Protein AF-A0A2M7W1K0-F1 (afdb_monomer)

Sequence (240 aa):
MYTLLAQVPTTPTSDIASYIQGLFQQIIGIDVMLAFRILGLWVFIIWIVFALWVAVDASARYKQWQLSVLWFLFVLPFNFLGFIGYLFMRPTVTLDEHQWTKLESKYLMHELSSVNDCPMCGTLIPVSQNFCAVCGTQMNVNCPKCESLQSIYNVHCSNCGEKLGDVDRQETKLKVTGMKVNLLQKIGEAVLSVKNAVATKVSAFRAKRVEKKVVKLSKRQAKKLAKEMAKRDSAKEAKK

pLDDT: mean 80.43, std 14.84, range [46.22, 97.38]

Nearest PDB structures (foldseek):
  7mnt-assembly1_B  TM=8.779E-01  e=1.171E+00  Homo sapiens
  7mnu-assembly1_B  TM=7.957E-01  e=1.096E+00  Homo sapiens
  7mns-assembly1_B  TM=6.965E-01  e=1.988E+00  Homo sapiens

Mean predicted aligned error: 17.76 Å

Radius of gyration: 45.67 Å; Cα contacts (8 Å, |Δi|>4): 142; chains: 1; bounding box: 120×77×100 Å

Foldseek 3Di:
DDDDDDDDDDDPPVVVVVVVVVVVVVVVPPPVVVVVVVVVVVVVVVLLVQLVVQLVLVVQADPDSVVSVVLSVQCNVVPVVSSVVSVVVRDPDGPVRVVVVVVVVVVVVVVVVQWDADLVPRDTHGPPDQADPPPGDGQWDADPPPRDIDGLPDQADPPPRHGDPNPPPPVSVVVVVVVVVVVVVVVVVVVVVVVVVVVVVVVVVVVVVVVVVVVVVVVVVVVVVVVVVVVVVVVVVVVD

InterPro domains:
  IPR025874 Double zinc ribbon [PF12773] (118-161)

Secondary structure (DSSP, 8-state):
------------HHHHHHHHHHHHHHHHTS-HHHHHHHHHHHHHHHHHHHHHHHHHHHHHH-S-HHHHHHHHHHHHHHHHHHHHHHHHH--SS-HHHHHHHHHHHHHHHHHHHTEE--TTT---EETT-SB-TTT--B-EEE-TTT--EEETT-SB-TTT-PBPP--S-HHHHHHHHHHHHHHHHHHHHHHHHHHHHHHHHHHHHHHHHHHHHHHHHHHHHHHHHHHHHHHHHHHHHTT-

Organism: NCBI:txid2014249

Solvent-accessible surface area (backbone atoms only — not comparable to full-atom values): 13884 Å² total; per-residue (Å²): 144,86,88,79,76,86,81,74,84,79,75,64,76,67,59,59,53,54,51,54,51,53,53,50,53,61,62,65,66,46,58,62,67,58,54,50,51,54,50,51,52,54,53,48,51,54,53,49,52,53,24,52,47,50,25,55,57,36,47,54,48,39,96,50,65,66,60,16,52,50,51,24,64,52,16,55,85,45,39,72,62,27,47,55,53,46,63,72,69,52,71,94,62,41,50,65,57,58,50,50,56,53,51,49,54,50,48,55,52,51,61,52,71,53,41,40,68,34,96,87,79,61,52,79,41,53,74,89,45,51,52,39,92,85,79,61,51,74,41,48,43,63,40,96,85,76,60,48,80,36,52,67,83,47,60,44,39,92,86,79,62,51,75,46,80,80,70,72,64,59,65,60,54,53,52,55,50,53,53,51,53,57,51,52,51,53,50,51,53,51,53,52,51,50,52,53,55,48,53,54,50,50,54,54,52,52,52,57,54,48,53,58,52,52,57,55,50,52,56,52,50,53,54,51,51,55,54,52,50,54,52,52,52,57,57,55,62,76,74,113

Structure (mmCIF, N/CA/C/O backbone):
data_AF-A0A2M7W1K0-F1
#
_entry.id   AF-A0A2M7W1K0-F1
#
loop_
_atom_site.group_PDB
_atom_site.id
_atom_site.type_symbol
_atom_site.label_atom_id
_atom_site.label_alt_id
_atom_site.label_comp_id
_atom_site.label_asym_id
_atom_site.label_entity_id
_atom_site.label_seq_id
_atom_site.pdbx_PDB_ins_code
_atom_site.Cartn_x
_atom_site.Cartn_y
_atom_site.Cartn_z
_atom_site.occupancy
_atom_site.B_iso_or_equiv
_atom_site.auth_seq_id
_atom_site.auth_comp_id
_atom_site.auth_asym_id
_atom_site.auth_atom_id
_atom_site.pdbx_PDB_model_num
ATOM 1 N N . MET A 1 1 ? 25.430 -61.793 -58.274 1.00 52.53 1 MET A N 1
ATOM 2 C CA . MET A 1 1 ? 26.058 -61.506 -56.969 1.00 52.53 1 MET A CA 1
ATOM 3 C C . MET A 1 1 ? 27.205 -60.540 -57.216 1.00 52.53 1 MET A C 1
ATOM 5 O O . MET A 1 1 ? 28.214 -61.005 -57.698 1.00 52.53 1 MET A O 1
ATOM 9 N N . TYR A 1 2 ? 26.999 -59.232 -57.017 1.00 49.38 2 TYR A N 1
ATOM 10 C CA . TYR A 1 2 ? 28.019 -58.213 -56.702 1.00 49.38 2 TYR A CA 1
ATOM 11 C C . TYR A 1 2 ? 27.276 -56.902 -56.393 1.00 49.38 2 TYR A C 1
ATOM 13 O O . TYR A 1 2 ? 26.861 -56.163 -57.277 1.00 49.38 2 TYR A O 1
ATOM 21 N N . THR A 1 3 ? 27.025 -56.677 -55.108 1.00 64.50 3 THR A N 1
ATOM 22 C CA . THR A 1 3 ? 26.655 -55.385 -54.518 1.00 64.50 3 THR A CA 1
ATOM 23 C C . THR A 1 3 ? 27.881 -54.486 -54.498 1.00 64.50 3 THR A C 1
ATOM 25 O O . THR A 1 3 ? 28.836 -54.885 -53.844 1.00 64.50 3 THR A O 1
ATOM 28 N N . LEU A 1 4 ? 27.865 -53.285 -55.086 1.00 53.81 4 LEU A N 1
ATOM 29 C CA . LEU A 1 4 ? 28.832 -52.243 -54.713 1.00 53.81 4 LEU A CA 1
ATOM 30 C C . LEU A 1 4 ? 28.258 -50.821 -54.881 1.00 53.81 4 LEU A C 1
ATOM 32 O O . LEU A 1 4 ? 28.222 -50.262 -55.969 1.00 53.81 4 LEU A O 1
ATOM 36 N N . LEU A 1 5 ? 27.831 -50.298 -53.727 1.00 53.59 5 LEU A N 1
ATOM 37 C CA . LEU A 1 5 ? 27.988 -48.932 -53.210 1.00 53.59 5 LEU A CA 1
ATOM 38 C C . LEU A 1 5 ? 27.481 -47.757 -54.063 1.00 53.59 5 LEU A C 1
ATOM 40 O O . LEU A 1 5 ? 28.151 -47.265 -54.967 1.00 53.59 5 LEU A O 1
ATOM 44 N N . ALA A 1 6 ? 26.338 -47.214 -53.633 1.00 53.97 6 ALA A N 1
ATOM 45 C CA . ALA A 1 6 ? 25.939 -45.844 -53.919 1.00 53.97 6 ALA A CA 1
ATOM 46 C C . ALA A 1 6 ? 27.059 -44.877 -53.496 1.00 53.97 6 ALA A C 1
ATOM 48 O O . ALA A 1 6 ? 27.441 -44.817 -52.326 1.00 53.97 6 ALA A O 1
ATOM 49 N N . GLN A 1 7 ? 27.594 -44.135 -54.461 1.00 62.50 7 GLN A N 1
ATOM 50 C CA . GLN A 1 7 ? 28.528 -43.045 -54.217 1.00 62.50 7 GLN A CA 1
ATOM 51 C C . GLN A 1 7 ? 27.760 -41.909 -53.532 1.00 62.50 7 GLN A C 1
ATOM 53 O O . GLN A 1 7 ? 26.920 -41.255 -54.147 1.00 62.50 7 GLN A O 1
ATOM 58 N N . VAL A 1 8 ? 28.020 -41.691 -52.243 1.00 65.62 8 VAL A N 1
ATOM 59 C CA . VAL A 1 8 ? 27.576 -40.478 -51.544 1.00 65.62 8 VAL A CA 1
ATOM 60 C C . VAL A 1 8 ? 28.388 -39.304 -52.106 1.00 65.62 8 VAL A C 1
ATOM 62 O O . VAL A 1 8 ? 29.618 -39.396 -52.119 1.00 65.62 8 VAL A O 1
ATOM 65 N N . PRO A 1 9 ? 27.758 -38.213 -52.582 1.00 58.47 9 PRO A N 1
ATOM 66 C CA . PRO A 1 9 ? 28.493 -37.058 -53.081 1.00 58.47 9 PRO A CA 1
ATOM 67 C C . PRO A 1 9 ? 29.284 -36.419 -51.935 1.00 58.47 9 PRO A C 1
ATOM 69 O O . PRO A 1 9 ? 28.716 -35.925 -50.963 1.00 58.47 9 PRO A O 1
ATOM 72 N N . THR A 1 10 ? 30.611 -36.433 -52.040 1.00 59.44 10 THR A N 1
ATOM 73 C CA . THR A 1 10 ? 31.495 -35.680 -51.149 1.00 59.44 10 THR A CA 1
ATOM 74 C C . THR A 1 10 ? 31.413 -34.206 -51.531 1.00 59.44 10 THR A C 1
ATOM 76 O O . THR A 1 10 ? 31.983 -33.794 -52.541 1.00 59.44 10 THR A O 1
ATOM 79 N N . THR A 1 11 ? 30.686 -33.407 -50.751 1.00 60.94 11 THR A N 1
ATOM 80 C CA . THR A 1 11 ? 30.696 -31.944 -50.888 1.00 60.94 11 THR A CA 1
ATOM 81 C C . THR A 1 11 ? 32.116 -31.415 -50.641 1.00 60.94 11 THR A C 1
ATOM 83 O O . THR A 1 11 ? 32.686 -31.740 -49.592 1.00 60.94 11 THR A O 1
ATOM 86 N N . PRO A 1 12 ? 32.705 -30.612 -51.546 1.00 58.75 12 PRO A N 1
ATOM 87 C CA . PRO A 1 12 ? 34.009 -30.001 -51.322 1.00 58.75 12 PRO A CA 1
ATOM 88 C C . PRO A 1 12 ? 33.920 -29.014 -50.153 1.00 58.75 12 PRO A C 1
ATOM 90 O O . PRO A 1 12 ? 33.056 -28.140 -50.112 1.00 58.75 12 PRO A O 1
ATOM 93 N N . THR A 1 13 ? 34.830 -29.120 -49.189 1.00 59.72 13 THR A N 1
ATOM 94 C CA . THR A 1 13 ? 34.878 -28.240 -48.008 1.00 59.72 13 THR A CA 1
ATOM 95 C C . THR A 1 13 ? 35.131 -26.760 -48.350 1.00 59.72 13 THR A C 1
ATOM 97 O O . THR A 1 13 ? 34.880 -25.893 -47.513 1.00 59.72 13 THR A O 1
ATOM 100 N N . SER A 1 14 ? 35.572 -26.445 -49.574 1.00 65.62 14 SER A N 1
ATOM 101 C CA . SER A 1 14 ? 35.809 -25.082 -50.075 1.00 65.62 14 SER A CA 1
ATOM 102 C C . SER A 1 14 ? 34.537 -24.289 -50.394 1.00 65.62 14 SER A C 1
ATOM 104 O O . SER A 1 14 ? 34.569 -23.060 -50.333 1.00 65.62 14 SER A O 1
ATOM 106 N N . ASP A 1 15 ? 33.419 -24.959 -50.690 1.00 70.31 15 ASP A N 1
ATOM 107 C CA . ASP A 1 15 ? 32.173 -24.293 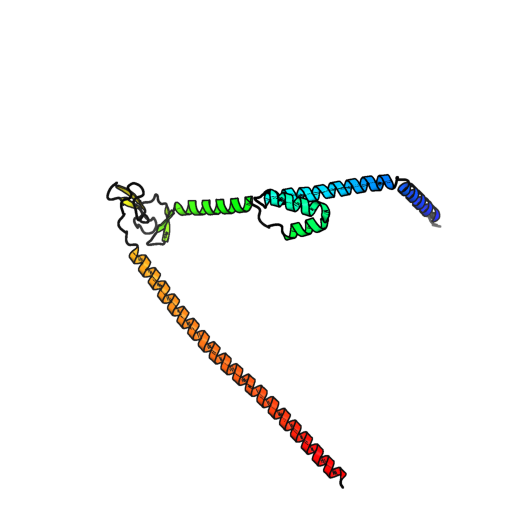-51.109 1.00 70.31 15 ASP A CA 1
ATOM 108 C C . ASP A 1 15 ? 31.402 -23.707 -49.921 1.00 70.31 15 ASP A C 1
ATOM 110 O O . ASP A 1 15 ? 30.739 -22.676 -50.020 1.00 70.31 15 ASP A O 1
ATOM 114 N N . ILE A 1 16 ? 31.543 -24.327 -48.748 1.00 73.56 16 ILE A N 1
ATOM 115 C CA . ILE A 1 16 ? 30.957 -23.815 -47.505 1.00 73.56 16 ILE A CA 1
ATOM 116 C C . ILE A 1 16 ? 31.677 -22.527 -47.085 1.00 73.56 16 ILE A C 1
ATOM 118 O O . ILE A 1 16 ? 31.037 -21.571 -46.652 1.00 73.56 16 ILE A O 1
ATOM 122 N N . ALA A 1 17 ? 33.002 -22.471 -47.240 1.00 79.06 17 ALA A N 1
ATOM 123 C CA . ALA A 1 17 ? 33.793 -21.302 -46.868 1.00 79.06 17 ALA A CA 1
ATOM 124 C C . ALA A 1 17 ? 33.456 -20.074 -47.731 1.00 79.06 17 ALA A C 1
ATOM 126 O O . ALA A 1 17 ? 33.294 -18.979 -47.193 1.00 79.06 17 ALA A O 1
ATOM 127 N N . SER A 1 18 ? 33.289 -20.253 -49.044 1.00 76.06 18 SER A N 1
ATOM 128 C CA . SER A 1 18 ? 32.910 -19.169 -49.959 1.00 76.06 18 SER A CA 1
ATOM 129 C C . SER A 1 18 ? 31.471 -18.694 -49.731 1.00 76.06 18 SER A C 1
ATOM 131 O O . SER A 1 18 ? 31.214 -17.490 -49.757 1.00 76.06 18 SER A O 1
ATOM 133 N N . TYR A 1 19 ? 30.547 -19.604 -49.406 1.00 80.94 19 TYR A N 1
ATOM 134 C CA . TYR A 1 19 ? 29.182 -19.248 -49.012 1.00 80.94 19 TYR A CA 1
ATOM 135 C C . TYR A 1 19 ? 29.147 -18.449 -47.698 1.00 80.94 19 TYR A C 1
ATOM 137 O O . TYR A 1 19 ? 28.494 -17.409 -47.621 1.00 80.94 19 TYR A O 1
ATOM 145 N N . ILE A 1 20 ? 29.907 -18.875 -46.680 1.00 80.88 20 ILE A N 1
ATOM 146 C CA . ILE A 1 20 ? 30.031 -18.147 -45.405 1.00 80.88 20 ILE A CA 1
ATOM 147 C C . ILE A 1 20 ? 30.635 -16.754 -45.628 1.00 80.88 20 ILE A C 1
ATOM 149 O O . ILE A 1 20 ? 30.147 -15.777 -45.061 1.00 80.88 20 ILE A O 1
ATOM 153 N N . GLN A 1 21 ? 31.660 -16.633 -46.474 1.00 77.69 21 GLN A N 1
ATOM 154 C CA . GLN A 1 21 ? 32.269 -15.343 -46.804 1.00 77.69 21 GLN A CA 1
ATOM 155 C C . GLN A 1 21 ? 31.311 -14.417 -47.570 1.00 77.69 21 GLN A C 1
ATOM 157 O O . GLN A 1 21 ? 31.262 -13.223 -47.271 1.00 77.69 21 GLN A O 1
ATOM 162 N N . GLY A 1 22 ? 30.517 -14.956 -48.501 1.00 77.25 22 GLY A N 1
ATOM 163 C CA . GLY A 1 22 ? 29.488 -14.207 -49.228 1.00 77.25 22 GLY A CA 1
ATOM 164 C C . GLY A 1 22 ? 28.393 -13.668 -48.305 1.00 77.25 22 GLY A C 1
ATOM 165 O O . GLY A 1 22 ? 28.061 -12.484 -48.368 1.00 77.25 22 GLY A O 1
ATOM 166 N N . LEU A 1 23 ? 27.911 -14.495 -47.370 1.00 78.31 23 LEU A N 1
ATOM 167 C CA . LEU A 1 23 ? 26.971 -14.058 -46.334 1.00 78.31 23 LEU A CA 1
ATOM 168 C C . LEU A 1 23 ? 27.566 -12.959 -45.443 1.00 78.31 23 LEU A C 1
ATOM 170 O O . LEU A 1 23 ? 26.883 -11.988 -45.125 1.00 78.31 23 LEU A O 1
ATOM 174 N N . PHE A 1 24 ? 28.841 -13.077 -45.064 1.00 73.81 24 PHE A N 1
ATOM 175 C CA . PHE A 1 24 ? 29.504 -12.098 -44.201 1.00 73.81 24 PHE A CA 1
ATOM 176 C C . PHE A 1 24 ? 29.618 -10.722 -44.874 1.00 73.81 24 PHE A C 1
ATOM 178 O O . PHE A 1 24 ? 29.300 -9.707 -44.259 1.00 73.81 24 PHE A O 1
ATOM 185 N N . GLN A 1 25 ? 29.982 -10.678 -46.159 1.00 73.44 25 GLN A N 1
ATOM 186 C CA . GLN A 1 25 ? 30.051 -9.428 -46.928 1.00 73.44 25 GLN A CA 1
ATOM 187 C C . GLN A 1 25 ? 28.678 -8.771 -47.117 1.00 73.44 25 GLN A C 1
ATOM 189 O O . GLN A 1 25 ? 28.560 -7.548 -47.073 1.00 73.44 25 GLN A O 1
ATOM 194 N N . GLN A 1 26 ? 27.620 -9.571 -47.252 1.00 71.50 26 GLN A N 1
ATOM 195 C CA . GLN A 1 26 ? 26.254 -9.071 -47.399 1.00 71.50 26 GLN A CA 1
ATOM 196 C C . GLN A 1 26 ? 25.685 -8.504 -46.084 1.00 71.50 26 GLN A C 1
ATOM 198 O O . GLN A 1 26 ? 24.907 -7.553 -46.112 1.00 71.50 26 GLN A O 1
ATOM 203 N N . ILE A 1 27 ? 26.122 -9.028 -44.932 1.00 69.56 27 ILE A N 1
ATOM 204 C CA . ILE A 1 27 ? 25.796 -8.491 -43.598 1.00 69.56 27 ILE A CA 1
ATOM 205 C C . ILE A 1 27 ? 26.562 -7.185 -43.322 1.00 69.56 27 ILE A C 1
ATOM 207 O O . ILE A 1 27 ? 25.992 -6.250 -42.762 1.00 69.56 27 ILE A O 1
ATOM 211 N N . ILE A 1 28 ? 27.831 -7.091 -43.737 1.00 65.75 28 ILE A N 1
ATOM 212 C CA . ILE A 1 28 ? 28.671 -5.889 -43.559 1.00 65.75 28 ILE A CA 1
ATOM 213 C C . ILE A 1 28 ? 28.280 -4.761 -44.532 1.00 65.75 28 ILE A C 1
ATOM 215 O O . ILE A 1 28 ? 28.532 -3.593 -44.250 1.00 65.75 28 ILE A O 1
ATOM 219 N N . GLY A 1 29 ? 27.628 -5.088 -45.653 1.00 66.12 29 GLY A N 1
ATOM 220 C CA . GLY A 1 29 ? 27.112 -4.118 -46.625 1.00 66.12 29 GLY A CA 1
ATOM 221 C C . GLY A 1 29 ? 25.915 -3.288 -46.140 1.00 66.12 29 GLY A C 1
ATOM 222 O O . GLY A 1 29 ? 25.517 -2.342 -46.820 1.00 66.12 29 GLY A O 1
ATOM 223 N N . ILE A 1 30 ? 25.340 -3.610 -44.975 1.00 73.31 30 ILE A N 1
ATOM 224 C CA . ILE A 1 30 ? 24.403 -2.723 -44.279 1.00 73.31 30 ILE A CA 1
ATOM 225 C C . ILE A 1 30 ? 25.203 -1.518 -43.795 1.00 73.31 30 ILE A C 1
ATOM 227 O O . ILE A 1 30 ? 26.193 -1.688 -43.088 1.00 73.31 30 ILE A O 1
ATOM 231 N N . ASP A 1 31 ? 24.764 -0.308 -44.151 1.00 82.94 31 ASP A N 1
ATOM 232 C CA . ASP A 1 31 ? 25.386 0.926 -43.676 1.00 82.94 31 ASP A CA 1
ATOM 233 C C . ASP A 1 31 ? 25.435 0.897 -42.143 1.00 82.94 31 ASP A C 1
ATOM 235 O O . ASP A 1 31 ? 24.422 1.036 -41.449 1.00 82.94 31 ASP A O 1
ATOM 239 N N . VAL A 1 32 ? 26.631 0.638 -41.616 1.00 84.19 32 V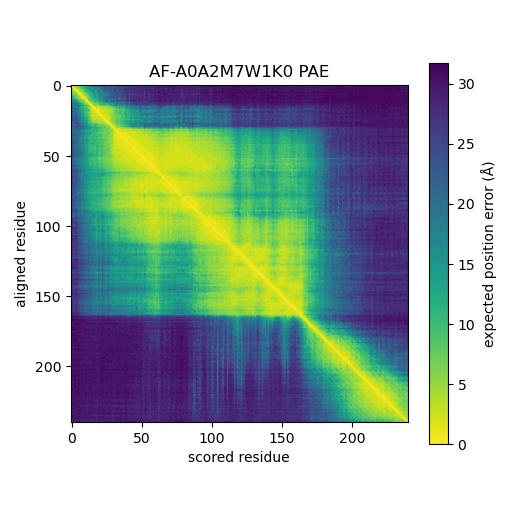AL A N 1
ATOM 240 C CA . VAL A 1 32 ? 26.878 0.426 -40.191 1.00 84.19 32 VAL A CA 1
ATOM 241 C C . VAL A 1 32 ? 26.371 1.632 -39.394 1.00 84.19 32 VAL A C 1
ATOM 243 O O . VAL A 1 32 ? 25.825 1.477 -38.301 1.00 84.19 32 VAL A O 1
ATOM 246 N N . MET A 1 33 ? 26.435 2.832 -39.977 1.00 85.62 33 MET A N 1
ATOM 247 C CA . MET A 1 33 ? 25.928 4.057 -39.364 1.00 85.62 33 MET A CA 1
ATOM 248 C C . MET A 1 33 ? 24.399 4.081 -39.313 1.00 85.62 33 MET A C 1
ATOM 250 O O . MET A 1 33 ? 23.836 4.551 -38.322 1.00 85.62 33 MET A O 1
ATOM 254 N N . LEU A 1 34 ? 23.706 3.556 -40.328 1.00 88.88 34 LEU A N 1
ATOM 255 C CA . LEU A 1 34 ? 22.249 3.403 -40.303 1.00 88.88 34 LEU A CA 1
ATOM 256 C C . LEU A 1 34 ? 21.821 2.385 -39.240 1.00 88.88 34 LEU A C 1
ATOM 258 O O . LEU A 1 34 ? 20.904 2.661 -38.465 1.00 88.88 34 LEU A O 1
ATOM 262 N N . ALA A 1 35 ? 22.512 1.246 -39.160 1.00 89.50 35 ALA A N 1
ATOM 263 C CA . ALA A 1 35 ? 22.237 0.223 -38.157 1.00 89.50 35 ALA A CA 1
ATOM 264 C C . ALA A 1 35 ? 22.386 0.778 -36.729 1.00 89.50 35 ALA A C 1
ATOM 266 O O . ALA A 1 35 ? 21.479 0.621 -35.909 1.00 89.50 35 ALA A O 1
ATOM 267 N N . PHE A 1 36 ? 23.470 1.512 -36.443 1.00 92.44 36 PHE A N 1
ATOM 268 C CA . PHE A 1 36 ? 23.661 2.165 -35.144 1.00 92.44 36 PHE A CA 1
ATOM 269 C C . PHE A 1 36 ? 22.614 3.246 -34.848 1.00 92.44 36 PHE A C 1
ATOM 271 O O . PHE A 1 36 ? 22.196 3.374 -33.699 1.00 92.44 36 PHE A O 1
ATOM 278 N N . ARG A 1 37 ? 22.143 4.000 -35.853 1.00 92.75 37 ARG A N 1
ATOM 279 C CA . ARG A 1 37 ? 21.055 4.981 -35.673 1.00 92.75 37 ARG A CA 1
ATOM 280 C C . ARG A 1 37 ? 19.744 4.310 -35.275 1.00 92.75 37 ARG A C 1
ATOM 282 O O . ARG A 1 37 ? 19.097 4.763 -34.335 1.00 92.75 37 ARG A O 1
ATOM 289 N N . ILE A 1 38 ? 19.370 3.230 -35.961 1.00 94.69 38 ILE A N 1
ATOM 290 C CA . ILE A 1 38 ? 18.149 2.471 -35.659 1.00 94.69 38 ILE A CA 1
ATOM 291 C C . ILE A 1 38 ? 18.248 1.847 -34.265 1.00 94.69 38 ILE A C 1
ATOM 293 O O . ILE A 1 38 ? 17.322 1.975 -33.467 1.00 94.69 38 ILE A O 1
ATOM 297 N N . LEU A 1 39 ? 19.388 1.228 -33.946 1.00 95.50 39 LEU A N 1
ATOM 298 C CA . LEU A 1 39 ? 19.627 0.631 -32.635 1.00 95.50 39 LEU A CA 1
ATOM 299 C C . LEU A 1 39 ? 19.599 1.683 -31.521 1.00 95.50 39 LEU A C 1
ATOM 301 O O . LEU A 1 39 ? 18.954 1.471 -30.498 1.00 95.50 39 LEU A O 1
ATOM 305 N N . GLY A 1 40 ? 20.233 2.838 -31.730 1.00 96.12 40 GLY A N 1
ATOM 306 C CA . GLY A 1 40 ? 20.211 3.950 -30.781 1.00 96.12 40 GLY A CA 1
ATOM 307 C C . GLY A 1 40 ? 18.797 4.475 -30.531 1.00 96.12 40 GLY A C 1
ATOM 308 O O . GLY A 1 40 ? 18.416 4.673 -29.381 1.00 96.12 40 GLY A O 1
ATOM 309 N N . LEU A 1 41 ? 17.992 4.632 -31.586 1.00 96.56 41 LEU A N 1
ATOM 310 C CA . LEU A 1 41 ? 16.593 5.050 -31.474 1.00 96.56 41 LEU A CA 1
ATOM 311 C C . LEU A 1 41 ? 15.761 4.004 -30.720 1.00 96.56 41 LEU A C 1
ATOM 313 O O . LEU A 1 41 ? 15.004 4.354 -29.817 1.00 96.56 41 LEU A O 1
ATOM 317 N N . TRP A 1 42 ? 15.936 2.720 -31.030 1.00 97.38 42 TRP A N 1
ATOM 318 C CA . TRP A 1 42 ? 15.248 1.627 -30.344 1.00 97.38 42 TRP A CA 1
ATOM 319 C C . TRP A 1 42 ? 15.582 1.576 -28.845 1.00 97.38 42 TRP A C 1
ATOM 321 O O . TRP A 1 42 ? 14.675 1.534 -28.010 1.00 97.38 42 TRP A O 1
ATOM 331 N N . VAL A 1 43 ? 16.870 1.673 -28.493 1.00 96.62 43 VAL A N 1
ATOM 332 C CA . VAL A 1 43 ? 17.318 1.773 -27.096 1.00 96.62 43 VAL A CA 1
ATOM 333 C C . VAL A 1 43 ? 16.735 3.021 -26.433 1.00 96.62 43 VAL A C 1
ATOM 335 O O . VAL A 1 43 ? 16.275 2.938 -25.299 1.00 96.62 43 VAL A O 1
ATOM 338 N N . PHE A 1 44 ? 16.695 4.157 -27.130 1.00 96.38 44 PHE A N 1
ATOM 339 C CA . PHE A 1 44 ? 16.137 5.403 -26.605 1.00 96.38 44 PHE A CA 1
ATOM 340 C C . PHE A 1 44 ? 14.626 5.318 -26.336 1.00 96.38 44 PHE A C 1
ATOM 342 O O . PHE A 1 44 ? 14.160 5.805 -25.308 1.00 96.38 44 PHE A O 1
ATOM 349 N N . ILE A 1 45 ? 13.850 4.650 -27.195 1.00 97.25 45 ILE A N 1
ATOM 350 C CA . ILE A 1 45 ? 12.420 4.409 -26.941 1.00 97.25 45 ILE A CA 1
ATOM 351 C C . ILE A 1 45 ? 12.246 3.582 -25.668 1.00 97.25 45 ILE A C 1
ATOM 353 O O . ILE A 1 45 ? 11.492 3.977 -24.780 1.00 97.25 45 ILE A O 1
ATOM 357 N N . ILE A 1 46 ? 12.967 2.463 -25.549 1.00 95.69 46 ILE A N 1
ATOM 358 C CA . ILE A 1 46 ? 12.929 1.621 -24.345 1.00 95.69 46 ILE A CA 1
ATOM 359 C C . ILE A 1 46 ? 13.343 2.435 -23.116 1.00 95.69 46 ILE A C 1
ATOM 361 O O . ILE A 1 46 ? 12.719 2.330 -22.058 1.00 95.69 46 ILE A O 1
ATOM 365 N N . TRP A 1 47 ? 14.350 3.295 -23.271 1.00 96.00 47 TRP A N 1
ATOM 366 C CA . TRP A 1 47 ? 14.856 4.156 -22.214 1.00 96.00 47 TRP A CA 1
ATOM 367 C C . TRP A 1 47 ? 13.763 5.082 -21.660 1.00 96.00 47 TRP A C 1
ATOM 369 O O . TRP A 1 47 ? 13.568 5.146 -20.445 1.00 96.00 47 TRP A O 1
ATOM 379 N N . ILE A 1 48 ? 12.984 5.716 -22.543 1.00 96.44 48 ILE A N 1
ATOM 380 C CA . ILE A 1 48 ? 11.846 6.568 -22.169 1.00 96.44 48 ILE A CA 1
ATOM 381 C C . ILE A 1 48 ? 10.679 5.755 -21.597 1.00 96.44 48 ILE A C 1
ATOM 383 O O . ILE A 1 48 ? 10.091 6.171 -20.599 1.00 96.44 48 ILE A O 1
ATOM 387 N N . VAL A 1 49 ? 10.347 4.596 -22.176 1.00 96.62 49 VAL A N 1
ATOM 388 C CA . VAL A 1 49 ? 9.251 3.738 -21.689 1.00 96.62 49 VAL A CA 1
ATOM 389 C C . VAL A 1 49 ? 9.481 3.326 -20.234 1.00 96.62 49 VAL A C 1
ATOM 391 O O . VAL A 1 49 ? 8.559 3.432 -19.429 1.00 96.62 49 VAL A O 1
ATOM 394 N N . PHE A 1 50 ? 10.704 2.933 -19.865 1.00 95.75 50 PHE A N 1
ATOM 395 C CA . PHE A 1 50 ? 11.036 2.614 -18.473 1.00 95.75 50 PHE A CA 1
ATOM 396 C C . PHE A 1 50 ? 10.891 3.821 -17.543 1.00 95.75 50 PHE A C 1
ATOM 398 O O . PHE A 1 50 ? 10.301 3.695 -16.470 1.00 95.75 50 PHE A O 1
ATOM 405 N N . ALA A 1 51 ? 11.386 4.993 -17.951 1.00 95.81 51 ALA A N 1
ATOM 406 C CA . ALA A 1 51 ? 11.262 6.206 -17.146 1.00 95.81 51 ALA A CA 1
ATOM 407 C C . ALA A 1 51 ? 9.784 6.581 -16.924 1.00 95.81 51 ALA A C 1
ATOM 409 O O . ALA A 1 51 ? 9.367 6.822 -15.790 1.00 95.81 51 ALA A O 1
ATOM 410 N N . LEU A 1 52 ? 8.967 6.562 -17.982 1.00 96.06 52 LEU A N 1
ATOM 411 C CA . LEU A 1 52 ? 7.528 6.829 -17.898 1.00 96.06 52 LEU A CA 1
ATOM 412 C C . LEU A 1 52 ? 6.795 5.788 -17.051 1.00 96.06 52 LEU A C 1
ATOM 414 O O . LEU A 1 52 ? 5.933 6.152 -16.253 1.00 96.06 52 LEU A O 1
ATOM 418 N N . TRP A 1 53 ? 7.152 4.510 -17.179 1.00 96.81 53 TRP A N 1
ATOM 419 C CA . TRP A 1 53 ? 6.571 3.447 -16.365 1.00 96.81 53 TRP A CA 1
ATOM 420 C C . TRP A 1 53 ? 6.813 3.687 -14.872 1.00 96.81 53 TRP A C 1
ATOM 422 O O . TRP A 1 53 ? 5.883 3.575 -14.077 1.00 96.81 53 TRP A O 1
ATOM 432 N N . VAL A 1 54 ? 8.029 4.099 -14.494 1.00 96.56 54 VAL A N 1
ATOM 433 C CA . VAL A 1 54 ? 8.349 4.465 -13.105 1.00 96.56 54 VAL A CA 1
ATOM 434 C C . VAL A 1 54 ? 7.504 5.644 -12.631 1.00 96.56 54 VAL A C 1
ATOM 436 O O . VAL A 1 54 ? 7.026 5.624 -11.501 1.00 96.56 54 VAL A O 1
ATOM 439 N N . ALA A 1 55 ? 7.280 6.652 -13.477 1.00 95.44 55 ALA A N 1
ATOM 440 C CA . ALA A 1 55 ? 6.409 7.771 -13.128 1.00 95.44 55 ALA A CA 1
ATOM 441 C C . ALA A 1 55 ? 4.968 7.297 -12.873 1.00 95.44 55 ALA A C 1
ATOM 443 O O . ALA A 1 55 ? 4.372 7.642 -11.858 1.00 95.44 55 ALA A O 1
ATOM 444 N N . VAL A 1 56 ? 4.412 6.459 -13.748 1.00 95.25 56 VAL A N 1
ATOM 445 C CA . VAL A 1 56 ? 3.050 5.935 -13.568 1.00 95.25 56 VAL A CA 1
ATOM 446 C C . VAL A 1 56 ? 2.953 5.070 -12.305 1.00 95.25 56 VAL A C 1
ATOM 448 O O . VAL A 1 56 ? 2.064 5.302 -11.484 1.00 95.25 56 VAL A O 1
ATOM 451 N N . ASP A 1 57 ? 3.888 4.141 -12.078 1.00 95.56 57 ASP A N 1
ATOM 452 C CA . ASP A 1 57 ? 3.887 3.288 -10.877 1.00 95.56 57 ASP A CA 1
ATOM 453 C C . ASP A 1 57 ? 4.088 4.115 -9.593 1.00 95.56 57 ASP A C 1
ATOM 455 O O . ASP A 1 57 ? 3.422 3.868 -8.588 1.00 95.56 57 ASP A O 1
ATOM 459 N N . ALA A 1 58 ? 4.933 5.153 -9.617 1.00 95.56 58 ALA A N 1
ATOM 460 C CA . ALA A 1 58 ? 5.114 6.062 -8.486 1.00 95.56 58 ALA A CA 1
ATOM 461 C C . ALA A 1 58 ? 3.848 6.884 -8.198 1.00 95.56 58 ALA A C 1
ATOM 463 O O . ALA A 1 58 ? 3.485 7.047 -7.031 1.00 95.56 58 ALA A O 1
ATOM 464 N N . SER A 1 59 ? 3.144 7.353 -9.231 1.00 94.50 59 SER A N 1
ATOM 465 C CA . SER A 1 59 ? 1.901 8.119 -9.070 1.00 94.50 59 SER A CA 1
ATOM 466 C C . SER A 1 59 ? 0.780 7.315 -8.396 1.00 94.50 59 SER A C 1
ATOM 468 O O . SER A 1 59 ? 0.018 7.870 -7.610 1.00 94.50 59 SER A O 1
ATOM 470 N N . ALA A 1 60 ? 0.735 5.994 -8.609 1.00 93.19 60 ALA A N 1
ATOM 471 C CA . ALA A 1 60 ? -0.226 5.099 -7.957 1.00 93.19 60 ALA A CA 1
ATOM 472 C C . ALA A 1 60 ? 0.105 4.813 -6.473 1.00 93.19 60 ALA A C 1
ATOM 474 O O . ALA A 1 60 ? -0.738 4.334 -5.707 1.00 93.19 60 ALA A O 1
ATOM 475 N N . ARG A 1 61 ? 1.346 5.086 -6.045 1.00 94.06 61 ARG A N 1
ATOM 476 C CA . ARG A 1 61 ? 1.843 4.802 -4.685 1.00 94.06 61 ARG A CA 1
ATOM 477 C C . ARG A 1 61 ? 1.959 6.046 -3.809 1.00 94.06 61 ARG A C 1
ATOM 479 O O . ARG A 1 61 ? 1.800 5.946 -2.594 1.00 94.06 61 ARG A O 1
ATOM 486 N N . TYR A 1 62 ? 2.230 7.214 -4.390 1.00 93.38 62 TYR A N 1
ATOM 487 C CA . TYR A 1 62 ? 2.442 8.458 -3.649 1.00 93.38 62 TYR A CA 1
ATOM 488 C C . TYR A 1 62 ? 1.319 9.464 -3.885 1.00 93.38 62 TYR A C 1
ATOM 490 O O . TYR A 1 62 ? 0.980 9.789 -5.014 1.00 93.38 62 TYR A O 1
ATOM 498 N N . LYS A 1 63 ? 0.779 10.033 -2.798 1.00 92.06 63 LYS A N 1
ATOM 499 C CA . LYS A 1 63 ? -0.316 11.020 -2.876 1.00 92.06 63 LYS A CA 1
ATOM 500 C C . LYS A 1 63 ? 0.131 12.336 -3.527 1.00 92.06 63 LYS A C 1
ATOM 502 O O . LYS A 1 63 ? -0.685 13.088 -4.047 1.00 92.06 63 LYS A O 1
ATOM 507 N N . GLN A 1 64 ? 1.422 12.645 -3.430 1.00 94.81 64 GLN A N 1
ATOM 508 C CA . GLN A 1 64 ? 2.016 13.881 -3.924 1.00 94.81 64 GLN A CA 1
ATOM 509 C C . GLN A 1 64 ? 2.606 13.652 -5.316 1.00 94.81 64 GLN A C 1
ATOM 511 O O . GLN A 1 64 ? 3.537 12.860 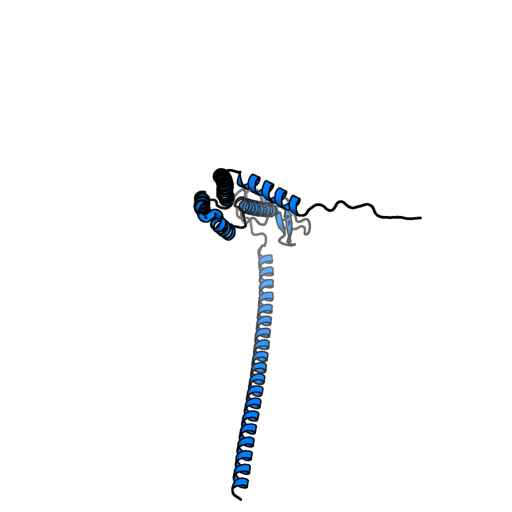-5.471 1.00 94.81 64 GLN A O 1
ATOM 516 N N . TRP A 1 65 ? 2.109 14.384 -6.313 1.00 92.06 65 TRP A N 1
ATOM 517 C CA . TRP A 1 65 ? 2.581 14.286 -7.699 1.00 92.06 65 TRP A CA 1
ATOM 518 C C . TRP A 1 65 ? 4.072 14.638 -7.844 1.00 92.06 65 TRP A C 1
ATOM 520 O O . TRP A 1 65 ? 4.763 14.084 -8.697 1.00 92.06 65 TRP A O 1
ATOM 530 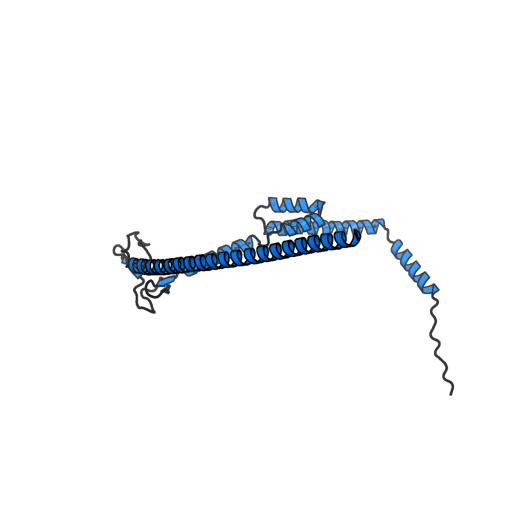N N . GLN A 1 66 ? 4.598 15.500 -6.966 1.00 95.88 66 GLN A N 1
ATOM 531 C CA . GLN A 1 66 ? 5.998 15.932 -6.979 1.00 95.88 66 GLN A CA 1
ATOM 532 C C . GLN A 1 66 ? 6.975 14.765 -6.790 1.00 95.88 66 GLN A C 1
ATOM 534 O O . GLN A 1 66 ? 8.022 14.732 -7.431 1.00 95.88 66 GLN A O 1
ATOM 539 N N . LEU A 1 67 ? 6.628 13.783 -5.950 1.00 93.00 67 LEU A N 1
ATOM 540 C CA . LEU A 1 67 ? 7.469 12.603 -5.719 1.00 93.00 67 LEU A CA 1
ATOM 541 C C . LEU A 1 67 ? 7.551 11.724 -6.968 1.00 93.00 67 LEU A C 1
ATOM 543 O O . LEU A 1 67 ? 8.606 11.180 -7.277 1.00 93.00 67 LEU A O 1
ATOM 547 N N . SER A 1 68 ? 6.452 11.629 -7.714 1.00 93.81 68 SER A N 1
ATOM 548 C CA . SER A 1 68 ? 6.404 10.902 -8.980 1.00 93.81 68 SER A CA 1
ATOM 549 C C . SER A 1 68 ? 7.334 11.520 -10.027 1.00 93.81 68 SER A C 1
ATOM 551 O O . SER A 1 68 ? 8.087 10.811 -10.693 1.00 93.81 68 SER A O 1
ATOM 553 N N . VAL A 1 69 ? 7.320 12.851 -10.143 1.00 94.88 69 VAL A N 1
ATOM 554 C CA . VAL A 1 69 ? 8.201 13.592 -11.060 1.00 94.88 69 VAL A CA 1
ATOM 555 C C . VAL A 1 69 ? 9.661 13.509 -10.616 1.00 94.88 69 VAL A C 1
ATOM 557 O O . VAL A 1 69 ? 10.547 13.363 -11.454 1.00 94.88 69 VAL A O 1
ATOM 560 N N . LEU A 1 70 ? 9.923 13.544 -9.307 1.00 94.88 70 LEU A N 1
ATOM 561 C CA . LEU A 1 70 ? 11.268 13.387 -8.758 1.00 94.88 70 LEU A CA 1
ATOM 562 C C . LEU A 1 70 ? 11.881 12.032 -9.142 1.00 94.88 70 LEU A C 1
ATOM 564 O O . LEU A 1 70 ? 13.025 11.985 -9.590 1.00 94.88 70 LEU A O 1
ATOM 568 N N . TRP A 1 71 ? 11.117 10.941 -9.022 1.00 94.50 71 TRP A N 1
ATOM 569 C CA . TRP A 1 71 ? 11.570 9.614 -9.447 1.00 94.50 71 TRP A CA 1
ATOM 570 C C . TRP A 1 71 ? 11.772 9.518 -10.955 1.00 94.50 71 TRP A C 1
ATOM 572 O O . TRP A 1 71 ? 12.774 8.957 -11.388 1.00 94.50 71 TRP A O 1
ATOM 582 N N . PHE A 1 72 ? 10.883 10.109 -11.757 1.00 95.81 72 PHE A N 1
ATOM 583 C CA . PHE A 1 72 ? 11.081 10.202 -13.205 1.00 95.81 72 PHE A CA 1
ATOM 584 C C . PHE A 1 72 ? 12.400 10.907 -13.548 1.00 95.81 72 PHE A C 1
ATOM 586 O O . PHE A 1 72 ? 13.204 10.372 -14.307 1.00 95.81 72 PHE A O 1
ATOM 593 N N . LEU A 1 73 ? 12.657 12.071 -12.943 1.00 95.75 73 LEU A N 1
ATOM 594 C CA . LEU A 1 73 ? 13.869 12.857 -13.178 1.00 95.75 73 LEU A CA 1
ATOM 595 C C . LEU A 1 73 ? 15.136 12.137 -12.697 1.00 95.75 73 LEU A C 1
ATOM 597 O O . LEU A 1 73 ? 16.197 12.315 -13.286 1.00 95.75 73 LEU A O 1
ATOM 601 N N . PHE A 1 74 ? 15.029 11.313 -11.654 1.00 94.25 74 PHE A N 1
ATOM 602 C CA . PHE A 1 74 ? 16.124 10.479 -11.167 1.00 94.25 74 PHE A CA 1
ATOM 603 C C . PHE A 1 74 ? 16.407 9.286 -12.093 1.00 94.25 74 PHE A C 1
ATOM 605 O O . PHE A 1 74 ? 17.561 9.003 -12.408 1.00 94.25 74 PHE A O 1
ATOM 612 N N . VAL A 1 75 ? 15.368 8.590 -12.563 1.00 95.62 75 VAL A N 1
ATOM 613 C CA . VAL A 1 75 ? 15.523 7.420 -13.439 1.00 95.62 75 VAL A CA 1
ATOM 614 C C . VAL A 1 75 ? 15.895 7.819 -14.860 1.00 95.62 75 VAL A C 1
ATOM 616 O O . VAL A 1 75 ? 16.607 7.064 -15.505 1.00 95.62 75 VAL A O 1
ATOM 619 N N . LEU A 1 76 ? 15.498 8.998 -15.342 1.00 95.12 76 LEU A N 1
ATOM 620 C CA . LEU A 1 76 ? 15.793 9.431 -16.706 1.00 95.12 76 LEU A CA 1
ATOM 621 C C . LEU A 1 76 ? 17.304 9.344 -17.02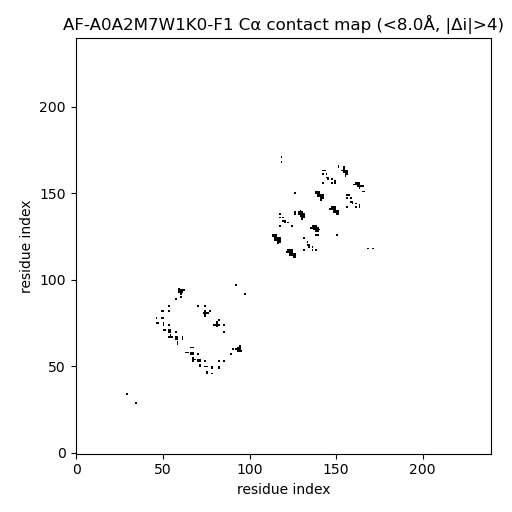8 1.00 95.12 76 LEU A C 1
ATOM 623 O O . LEU A 1 76 ? 17.653 8.524 -17.866 1.00 95.12 76 LEU A O 1
ATOM 627 N N . PRO A 1 77 ? 18.237 10.039 -16.345 1.00 94.81 77 PRO A N 1
ATOM 628 C CA . PRO A 1 77 ? 19.664 9.960 -16.671 1.00 94.81 77 PRO A CA 1
ATOM 629 C C . PRO A 1 77 ? 20.337 8.631 -16.278 1.00 94.81 77 PRO A C 1
ATOM 631 O O . PRO A 1 77 ? 21.280 8.214 -16.946 1.00 94.81 77 PRO A O 1
ATOM 634 N N . PHE A 1 78 ? 19.880 7.956 -15.215 1.00 93.88 78 PHE A N 1
ATOM 635 C CA . PHE A 1 78 ? 20.541 6.753 -14.673 1.00 93.88 78 PHE A CA 1
ATOM 636 C C . PHE A 1 78 ? 19.945 5.421 -15.162 1.00 93.88 78 PHE A C 1
ATOM 638 O O . PHE A 1 78 ? 20.525 4.366 -14.904 1.00 93.88 78 PHE A O 1
ATOM 645 N N . ASN A 1 79 ? 18.787 5.467 -15.826 1.00 92.06 79 ASN A N 1
ATOM 646 C CA . ASN A 1 79 ? 17.922 4.372 -16.271 1.00 92.06 79 ASN A CA 1
ATOM 647 C C . ASN A 1 79 ? 18.060 3.075 -15.482 1.00 92.06 79 ASN A C 1
ATOM 649 O O . ASN A 1 79 ? 17.411 2.950 -14.455 1.00 92.06 79 ASN A O 1
ATOM 653 N N . PHE A 1 80 ? 18.916 2.141 -15.900 1.00 94.00 80 PHE A N 1
ATOM 654 C CA . PHE A 1 80 ? 19.032 0.831 -15.260 1.00 94.00 80 PHE A CA 1
ATOM 655 C C . PHE A 1 80 ? 19.377 0.922 -13.765 1.00 94.00 80 PHE A C 1
ATOM 657 O O . PHE A 1 80 ? 18.732 0.284 -12.934 1.00 94.00 80 PHE A O 1
ATOM 664 N N . LEU A 1 81 ? 20.345 1.769 -13.401 1.00 95.31 81 LEU A N 1
ATOM 665 C CA . LEU A 1 81 ? 20.710 1.993 -11.998 1.00 95.31 81 LEU A CA 1
ATOM 666 C C . LEU A 1 81 ? 19.595 2.722 -11.241 1.00 95.31 81 LEU A C 1
ATOM 668 O O . LEU A 1 81 ? 19.284 2.370 -10.103 1.00 95.31 81 LEU A O 1
ATOM 672 N N . GLY A 1 82 ? 18.961 3.703 -11.887 1.00 94.38 82 GLY A N 1
ATOM 673 C CA . GLY A 1 82 ? 17.836 4.437 -11.310 1.00 94.38 82 GLY A CA 1
ATOM 674 C C . GLY A 1 82 ? 16.622 3.541 -11.061 1.00 94.38 82 GLY A C 1
ATOM 675 O O . GLY A 1 82 ? 15.993 3.631 -10.013 1.00 94.38 82 GLY A O 1
ATOM 676 N N . PHE A 1 83 ? 16.324 2.641 -11.996 1.00 94.88 83 PHE A N 1
ATOM 677 C CA . PHE A 1 83 ? 15.223 1.689 -11.948 1.00 94.88 83 PHE A CA 1
ATOM 678 C C . PHE A 1 83 ? 15.420 0.672 -10.825 1.00 94.88 83 PHE A C 1
ATOM 680 O O . PHE A 1 83 ? 14.501 0.436 -10.046 1.00 94.88 83 PHE A O 1
ATOM 687 N N . ILE A 1 84 ? 16.631 0.128 -10.671 1.00 96.31 84 ILE A N 1
ATOM 688 C CA . ILE A 1 84 ? 16.964 -0.743 -9.533 1.00 96.31 84 ILE A CA 1
ATOM 689 C C . ILE A 1 84 ? 16.816 0.017 -8.209 1.00 96.31 84 ILE A C 1
ATOM 691 O O . ILE A 1 84 ? 16.213 -0.499 -7.268 1.00 96.31 84 ILE A O 1
ATOM 695 N N . GLY A 1 85 ? 17.314 1.256 -8.142 1.00 94.62 85 GLY A N 1
ATOM 696 C CA . GLY A 1 85 ? 17.145 2.114 -6.967 1.00 94.62 85 GLY A CA 1
ATOM 697 C C . GLY A 1 85 ? 15.672 2.378 -6.638 1.00 94.62 85 GLY A C 1
ATOM 698 O O . GLY A 1 85 ? 15.271 2.300 -5.477 1.00 94.62 85 GLY A O 1
ATOM 699 N N . TYR A 1 86 ? 14.848 2.612 -7.661 1.00 94.31 86 TYR A N 1
ATOM 700 C CA . TYR A 1 86 ? 13.405 2.761 -7.515 1.00 94.31 86 TYR A CA 1
ATOM 701 C C . TYR A 1 86 ? 12.758 1.490 -6.967 1.00 94.31 86 TYR A C 1
ATOM 703 O O . TYR A 1 86 ? 12.008 1.568 -6.000 1.00 94.31 86 TYR A O 1
ATOM 711 N N . LEU A 1 87 ? 13.078 0.317 -7.525 1.00 94.19 87 LEU A N 1
ATOM 712 C CA . LEU A 1 87 ? 12.527 -0.959 -7.064 1.00 94.19 87 LEU A CA 1
ATOM 713 C C . LEU A 1 87 ? 12.845 -1.244 -5.592 1.00 94.19 87 LEU A C 1
ATOM 715 O O . LEU A 1 87 ? 12.023 -1.853 -4.913 1.00 94.19 87 LEU A O 1
ATOM 719 N N . PHE A 1 88 ? 13.992 -0.785 -5.088 1.00 95.62 88 PHE A N 1
ATOM 720 C CA . PHE A 1 88 ? 14.335 -0.914 -3.673 1.00 95.62 88 PHE A CA 1
ATOM 721 C C . PHE A 1 88 ? 13.485 -0.006 -2.774 1.00 95.62 88 PHE A C 1
ATOM 723 O O . PHE A 1 88 ? 13.075 -0.414 -1.691 1.00 95.62 88 PHE A O 1
ATOM 730 N N . MET A 1 89 ? 13.202 1.220 -3.221 1.00 93.50 89 MET A N 1
ATOM 731 C CA . MET A 1 89 ? 12.386 2.173 -2.462 1.00 93.50 89 MET A CA 1
ATOM 732 C C . MET A 1 89 ? 10.874 1.989 -2.679 1.00 93.50 89 MET A C 1
ATOM 734 O O . MET A 1 89 ? 10.073 2.546 -1.927 1.00 93.50 89 MET A O 1
ATOM 738 N N . ARG A 1 90 ? 10.474 1.222 -3.703 1.00 94.12 90 ARG A N 1
ATOM 739 C CA . ARG A 1 90 ? 9.086 0.995 -4.122 1.00 94.12 90 ARG A CA 1
ATOM 740 C C . ARG A 1 90 ? 8.246 0.463 -2.952 1.00 94.12 90 ARG A C 1
ATOM 742 O O . ARG A 1 90 ? 8.445 -0.677 -2.528 1.00 94.12 90 ARG A O 1
ATOM 749 N N . PRO A 1 91 ? 7.261 1.235 -2.455 1.00 91.06 91 PRO A N 1
ATOM 750 C CA . PRO A 1 91 ? 6.348 0.765 -1.418 1.00 91.06 91 PRO A CA 1
ATOM 751 C C . PRO A 1 91 ? 5.575 -0.464 -1.898 1.00 91.06 91 PRO A C 1
ATOM 753 O O . PRO A 1 91 ? 5.138 -0.498 -3.047 1.00 91.06 91 PRO A O 1
ATOM 756 N N . THR A 1 92 ? 5.371 -1.464 -1.040 1.00 92.00 92 THR A N 1
ATOM 757 C CA . THR A 1 92 ? 4.673 -2.707 -1.416 1.00 92.00 92 THR A CA 1
ATOM 758 C C . THR A 1 92 ? 3.167 -2.520 -1.607 1.00 92.00 92 THR A C 1
ATOM 760 O O . THR A 1 92 ? 2.561 -3.260 -2.377 1.00 92.00 92 THR A O 1
ATOM 763 N N . VAL A 1 93 ? 2.576 -1.508 -0.967 1.00 92.44 93 VAL A N 1
ATOM 764 C CA . VAL A 1 93 ? 1.130 -1.237 -0.957 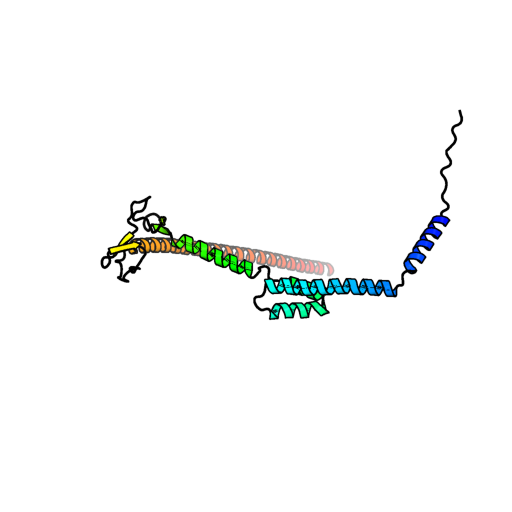1.00 92.44 93 VAL A CA 1
ATOM 765 C C . VAL A 1 93 ? 0.827 0.046 -1.740 1.00 92.44 93 VAL A C 1
ATOM 767 O O . VAL A 1 93 ? 1.578 1.020 -1.655 1.00 92.44 93 VAL A O 1
ATOM 770 N N . THR A 1 94 ? -0.252 0.046 -2.525 1.00 93.88 94 THR A N 1
ATOM 771 C CA . THR A 1 94 ? -0.740 1.225 -3.265 1.00 93.88 94 THR A CA 1
ATOM 772 C C . THR A 1 94 ? -1.691 2.063 -2.405 1.00 93.88 94 THR A C 1
ATOM 774 O O . THR A 1 94 ? -2.169 1.621 -1.357 1.00 93.88 94 THR A O 1
ATOM 777 N N . LEU A 1 95 ? -1.970 3.303 -2.817 1.00 92.06 95 LEU A N 1
ATOM 778 C CA . LEU A 1 95 ? -2.899 4.164 -2.072 1.00 92.06 95 LEU A CA 1
ATOM 779 C C . LEU A 1 95 ? -4.318 3.602 -2.054 1.00 92.06 95 LEU A C 1
ATOM 781 O O . LEU A 1 95 ? -4.967 3.643 -1.008 1.00 92.06 95 LEU A O 1
ATOM 785 N N . ASP A 1 96 ? -4.752 3.054 -3.186 1.00 92.94 96 ASP A N 1
ATOM 786 C CA . ASP A 1 96 ? -6.076 2.463 -3.335 1.00 92.94 96 ASP A CA 1
ATOM 787 C C . ASP A 1 96 ? -6.242 1.288 -2.373 1.00 92.94 96 ASP A C 1
ATOM 789 O O . ASP A 1 96 ? -7.223 1.233 -1.637 1.00 92.94 96 ASP A O 1
ATOM 793 N N . GLU A 1 97 ? -5.242 0.407 -2.279 1.00 93.19 97 GLU A N 1
ATOM 794 C CA . GLU A 1 97 ? -5.257 -0.732 -1.356 1.00 93.19 97 GLU A CA 1
ATOM 795 C C . GLU A 1 97 ? -5.418 -0.267 0.101 1.00 93.19 97 GLU A C 1
ATOM 797 O O . GLU A 1 97 ? -6.287 -0.739 0.834 1.00 93.19 97 GLU A O 1
ATOM 802 N N . HIS A 1 98 ? -4.664 0.759 0.511 1.00 93.81 98 HIS A N 1
ATOM 803 C CA . HIS A 1 98 ? -4.822 1.359 1.837 1.00 93.81 98 HIS A CA 1
ATOM 804 C C . HIS A 1 98 ? -6.212 1.962 2.076 1.00 93.81 98 HIS A C 1
ATOM 806 O O . HIS A 1 98 ? -6.678 2.000 3.220 1.00 93.81 98 HIS A O 1
ATOM 812 N N . GLN A 1 99 ? -6.854 2.499 1.040 1.00 94.88 99 GLN A N 1
ATOM 813 C CA . GLN A 1 99 ? -8.208 3.031 1.140 1.00 94.88 99 GLN A CA 1
ATOM 814 C C . GLN A 1 99 ? -9.236 1.90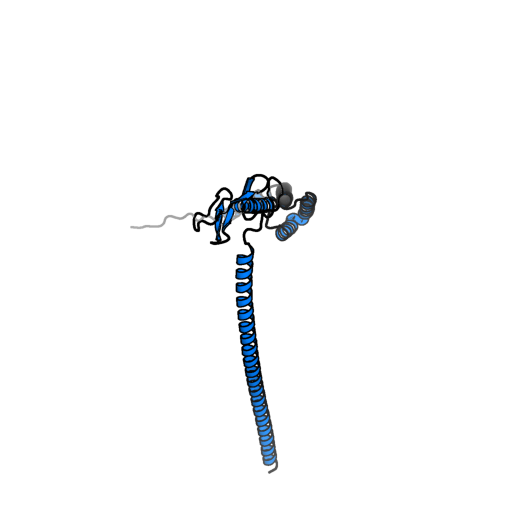5 1.259 1.00 94.88 99 GLN A C 1
ATOM 816 O O . GLN A 1 99 ? -10.097 1.997 2.136 1.00 94.88 99 GLN A O 1
ATOM 821 N N . TRP A 1 100 ? -9.100 0.830 0.479 1.00 95.75 100 TRP A N 1
ATOM 822 C CA . TRP A 1 100 ? -9.940 -0.365 0.570 1.00 95.75 100 TRP A CA 1
ATOM 823 C C . TRP A 1 100 ? -9.887 -0.988 1.962 1.00 95.75 100 TRP A C 1
ATOM 825 O O . TRP A 1 100 ? -10.931 -1.126 2.594 1.00 95.75 100 TRP A O 1
ATOM 835 N N . THR A 1 101 ? -8.693 -1.215 2.520 1.00 95.56 101 THR A N 1
ATOM 836 C CA . THR A 1 101 ? -8.555 -1.762 3.883 1.00 95.56 101 THR A CA 1
ATOM 837 C C . THR A 1 101 ? -9.231 -0.876 4.937 1.00 95.56 101 THR A C 1
ATOM 839 O O . THR A 1 101 ? -9.832 -1.360 5.901 1.00 95.56 101 THR A O 1
ATOM 842 N N . LYS A 1 102 ? -9.148 0.453 4.777 1.00 96.06 102 LYS A N 1
ATOM 843 C CA . LYS A 1 102 ? -9.795 1.406 5.692 1.00 96.06 102 LYS A CA 1
ATOM 844 C C . LYS A 1 102 ? -11.313 1.385 5.565 1.00 96.06 102 LYS A C 1
ATOM 846 O O . LYS A 1 102 ? -11.994 1.527 6.579 1.00 96.06 102 LYS A O 1
ATOM 851 N N . LEU A 1 103 ? -11.836 1.268 4.348 1.00 97.12 103 LEU A N 1
ATOM 852 C CA . LEU A 1 103 ? -13.271 1.162 4.099 1.00 97.12 103 LEU A CA 1
ATOM 853 C C . LEU A 1 103 ? -13.815 -0.156 4.641 1.00 97.12 103 LEU A C 1
ATOM 855 O O . LEU A 1 103 ? -14.820 -0.139 5.342 1.00 97.12 103 LEU A O 1
ATOM 859 N N . GLU A 1 104 ? -13.103 -1.255 4.418 1.00 97.19 104 GLU A N 1
ATOM 860 C CA . GLU A 1 104 ? -13.456 -2.569 4.946 1.00 97.19 104 GLU A CA 1
ATOM 861 C C . GLU A 1 104 ? -13.490 -2.561 6.475 1.00 97.19 104 GLU A C 1
ATOM 863 O O . GLU A 1 104 ? -14.500 -2.912 7.076 1.00 97.19 104 GLU A O 1
ATOM 868 N N . SER A 1 105 ? -12.457 -2.016 7.125 1.00 96.25 105 SER A N 1
ATOM 869 C CA . SER A 1 105 ? -12.443 -1.874 8.588 1.00 96.25 105 SER A CA 1
ATOM 870 C C . SER A 1 105 ? -13.639 -1.065 9.110 1.00 96.25 105 SER A C 1
ATOM 872 O O . SER A 1 105 ? -14.208 -1.393 10.148 1.00 96.25 105 SER A O 1
ATOM 874 N N . LYS A 1 106 ? -14.042 -0.001 8.401 1.00 95.81 106 LYS A N 1
ATOM 875 C CA . LYS A 1 106 ? -15.219 0.802 8.767 1.00 95.81 106 LYS A CA 1
ATOM 876 C C . LYS A 1 106 ? -16.525 0.046 8.550 1.00 95.81 106 LYS A C 1
ATOM 878 O O . LYS A 1 106 ? -17.428 0.185 9.367 1.00 95.81 106 LYS A O 1
ATOM 883 N N . TYR A 1 107 ? -16.618 -0.734 7.478 1.00 95.44 107 TYR A N 1
ATOM 884 C CA . TYR A 1 107 ? -17.782 -1.555 7.177 1.00 95.44 107 TYR A CA 1
ATOM 885 C C . TYR A 1 107 ? -17.982 -2.639 8.242 1.00 95.44 107 TYR A C 1
ATOM 887 O O . TYR A 1 107 ? -19.057 -2.718 8.827 1.00 95.44 107 TYR A O 1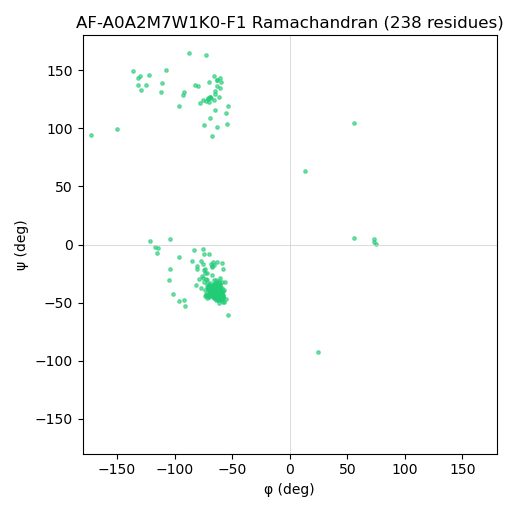
ATOM 895 N N . LEU A 1 108 ? -16.919 -3.366 8.602 1.00 93.31 108 LEU A N 1
ATOM 896 C CA . LEU A 1 108 ? -16.955 -4.370 9.671 1.00 93.31 108 LEU A CA 1
ATOM 897 C C . LEU A 1 108 ? -17.386 -3.759 11.014 1.00 93.31 108 LEU A C 1
ATOM 899 O O . LEU A 1 108 ? -18.208 -4.330 11.727 1.00 93.31 108 LEU A O 1
ATOM 903 N N . MET A 1 109 ? -16.862 -2.578 11.363 1.00 92.88 109 MET A N 1
ATOM 904 C CA . MET A 1 109 ? -17.261 -1.877 12.592 1.00 92.88 109 MET A CA 1
ATOM 905 C C . MET A 1 109 ? -18.720 -1.413 12.552 1.00 92.88 109 MET A C 1
ATOM 907 O O . MET A 1 109 ? -19.398 -1.427 13.577 1.00 92.88 109 MET A O 1
ATOM 911 N N . HIS A 1 110 ? -19.212 -1.012 11.379 1.00 91.75 110 HIS A N 1
ATOM 912 C CA . HIS A 1 110 ? -20.608 -0.642 11.193 1.00 91.75 110 HIS A CA 1
ATOM 913 C C . HIS A 1 110 ? -21.533 -1.854 11.367 1.00 91.75 110 HIS A C 1
ATOM 915 O O . HIS A 1 110 ? -22.520 -1.751 12.092 1.00 91.75 110 HIS A O 1
ATOM 921 N N . GLU A 1 111 ? -21.200 -3.013 10.795 1.00 88.94 111 GLU A N 1
ATOM 922 C CA . GLU A 1 111 ? -21.956 -4.250 11.031 1.00 88.94 111 GLU A CA 1
ATOM 923 C C . GLU A 1 111 ? -21.988 -4.614 12.520 1.00 88.94 111 GLU A C 1
ATOM 925 O O . GLU A 1 111 ? -23.064 -4.870 13.066 1.00 88.94 111 GLU A O 1
ATOM 930 N N . LEU A 1 112 ? -20.845 -4.524 13.210 1.00 87.94 112 LEU A N 1
ATOM 931 C CA . LEU A 1 112 ? -20.765 -4.767 14.653 1.00 87.94 112 LEU A CA 1
ATOM 932 C C . LEU A 1 112 ? -21.589 -3.773 15.484 1.00 87.94 112 LEU A C 1
ATOM 934 O O . LEU A 1 112 ? -22.137 -4.161 16.507 1.00 87.94 112 LEU A O 1
ATOM 938 N N . SER A 1 113 ? -21.723 -2.515 15.053 1.00 86.00 113 SER A N 1
ATOM 939 C CA . SER A 1 113 ? -22.529 -1.511 15.768 1.00 86.00 113 SER A CA 1
ATOM 940 C C . SER A 1 113 ? -24.041 -1.779 15.750 1.00 86.00 113 SER A C 1
ATOM 942 O O . SER A 1 113 ? -24.770 -1.213 16.561 1.00 86.00 113 SER A O 1
ATOM 944 N N . SER A 1 114 ? -24.523 -2.647 14.852 1.00 85.88 114 SER A N 1
ATOM 945 C CA . SER A 1 114 ? -25.947 -3.007 14.753 1.00 85.88 114 SER A CA 1
ATOM 946 C C . SER A 1 114 ? -26.384 -4.097 15.745 1.00 85.88 114 SER A C 1
ATOM 948 O O . SER A 1 114 ? -27.571 -4.430 15.840 1.00 85.88 114 SER A O 1
ATOM 950 N N . VAL A 1 115 ? -25.431 -4.647 16.502 1.00 89.94 115 VAL A N 1
ATOM 951 C CA . VAL A 1 115 ? -25.617 -5.803 17.376 1.00 89.94 115 VAL A CA 1
ATOM 952 C C . VAL A 1 115 ? -25.013 -5.497 18.744 1.00 89.94 115 VAL A C 1
ATOM 954 O O . VAL A 1 115 ? -23.917 -4.957 18.839 1.00 89.94 115 VAL A O 1
ATOM 957 N N . ASN A 1 116 ? -25.714 -5.861 19.813 1.00 88.12 116 ASN A N 1
ATOM 958 C CA . ASN A 1 116 ? -25.195 -5.775 21.176 1.00 88.12 116 ASN A CA 1
ATOM 959 C C . ASN A 1 116 ? -24.899 -7.181 21.700 1.00 88.12 116 ASN A C 1
ATOM 961 O O . ASN A 1 116 ? -25.560 -8.147 21.320 1.00 88.12 116 ASN A O 1
ATOM 965 N N . ASP A 1 117 ? -23.920 -7.311 22.590 1.00 90.12 117 ASP A N 1
ATOM 966 C CA . ASP A 1 117 ? -23.760 -8.528 23.377 1.00 90.12 117 ASP A CA 1
ATOM 967 C C . ASP A 1 117 ? -24.865 -8.622 24.444 1.00 90.12 117 ASP A C 1
ATOM 969 O O . ASP A 1 117 ? -25.572 -7.662 24.731 1.00 90.12 117 ASP A O 1
ATOM 973 N N . CYS A 1 118 ? -25.075 -9.802 25.017 1.00 89.56 118 CYS A N 1
ATOM 974 C CA . CYS A 1 118 ? -25.931 -9.960 26.186 1.00 89.56 118 CYS A CA 1
ATOM 975 C C . CYS A 1 118 ? -25.076 -9.861 27.454 1.00 89.56 118 CYS A C 1
ATOM 977 O O . CYS A 1 118 ? -24.149 -10.661 27.590 1.00 89.56 118 CYS A O 1
ATOM 979 N N . PRO A 1 119 ? -25.414 -9.016 28.447 1.00 85.38 119 PRO A N 1
ATOM 980 C CA . PRO A 1 119 ? -24.622 -8.914 29.675 1.00 85.38 119 PRO A CA 1
ATOM 981 C C . PRO A 1 119 ? -24.674 -10.186 30.540 1.00 85.38 119 PRO A C 1
ATOM 983 O O . PRO A 1 119 ? -23.796 -10.394 31.375 1.00 85.38 119 PRO A O 1
ATOM 986 N N . MET A 1 120 ? -25.686 -11.043 30.340 1.00 86.25 120 MET A N 1
ATOM 987 C CA . MET A 1 120 ? -25.877 -12.287 31.095 1.00 86.25 120 MET A CA 1
ATOM 988 C C . MET A 1 120 ? -25.226 -13.505 30.430 1.00 86.25 120 MET A C 1
ATOM 990 O O . MET A 1 120 ? -24.541 -14.268 31.106 1.00 86.25 120 MET A O 1
ATOM 994 N N . CYS A 1 121 ? -25.432 -13.711 29.122 1.00 89.81 121 CYS A N 1
ATOM 995 C CA . CYS A 1 121 ? -24.958 -14.909 28.410 1.00 89.81 121 CYS A CA 1
ATOM 996 C C . CYS A 1 121 ? -23.902 -14.643 27.323 1.00 89.81 121 CYS A C 1
ATOM 998 O O . CYS A 1 121 ? -23.371 -15.596 26.762 1.00 89.81 121 CYS A O 1
ATOM 1000 N N . GLY A 1 122 ? -23.608 -13.382 26.992 1.00 88.19 122 GLY A N 1
ATOM 1001 C CA . GLY A 1 122 ? -22.625 -13.006 25.968 1.00 88.19 122 GLY A CA 1
ATOM 1002 C C . GLY A 1 122 ? -23.053 -13.252 24.515 1.00 88.19 122 GLY A C 1
ATOM 1003 O O . GLY A 1 122 ? -22.256 -13.036 23.608 1.00 88.19 122 GLY A O 1
ATOM 1004 N N . THR A 1 123 ? -24.291 -13.693 24.268 1.00 90.88 123 THR A N 1
ATOM 1005 C CA . THR A 1 123 ? -24.805 -13.897 22.900 1.00 90.88 123 THR A CA 1
ATOM 1006 C C . THR A 1 123 ? -25.008 -12.556 22.195 1.00 90.88 123 THR A C 1
ATOM 1008 O O . THR A 1 123 ? -25.502 -11.616 22.812 1.00 90.88 123 THR A O 1
ATOM 1011 N N . LEU A 1 124 ? -24.657 -12.479 20.908 1.00 90.88 124 LEU A N 1
ATOM 1012 C CA . LEU A 1 124 ? -24.898 -11.311 20.060 1.00 90.88 124 LEU A CA 1
ATOM 1013 C C . LEU A 1 124 ? -26.375 -11.227 19.647 1.00 90.88 124 LEU A C 1
ATOM 1015 O O . LEU A 1 124 ? -26.915 -12.175 19.077 1.00 90.88 124 LEU A O 1
ATOM 1019 N N . ILE A 1 125 ? -27.023 -10.099 19.938 1.00 91.12 125 ILE A N 1
ATOM 1020 C CA . ILE A 1 125 ? -28.453 -9.860 19.712 1.00 91.12 125 ILE A CA 1
ATOM 1021 C C . ILE A 1 125 ? -28.639 -8.533 18.959 1.00 91.12 125 ILE A C 1
ATOM 1023 O O . ILE A 1 125 ? -28.042 -7.523 19.343 1.00 91.12 125 ILE A O 1
ATOM 1027 N N . PRO A 1 126 ? -29.468 -8.491 17.899 1.00 89.44 126 PRO A N 1
ATOM 1028 C CA . PRO A 1 126 ? -29.767 -7.252 17.185 1.00 89.44 126 PRO A CA 1
ATOM 1029 C C . PRO A 1 126 ? -30.424 -6.206 18.095 1.00 89.44 126 PRO A C 1
ATOM 1031 O O . PRO A 1 126 ? -31.293 -6.543 18.900 1.00 89.44 126 PRO A O 1
ATOM 1034 N N . VAL A 1 127 ? -30.099 -4.922 17.905 1.00 86.12 127 VAL A N 1
ATOM 1035 C CA . VAL A 1 127 ? -30.675 -3.801 18.686 1.00 86.12 127 VAL A CA 1
ATOM 1036 C C . VAL A 1 127 ? -32.208 -3.695 18.608 1.00 86.12 127 VAL A C 1
ATOM 1038 O O . VAL A 1 127 ? -32.837 -3.092 19.475 1.00 86.12 127 VAL A O 1
ATOM 1041 N N . SER A 1 128 ? -32.827 -4.279 17.580 1.00 86.19 128 SER A N 1
ATOM 1042 C CA . SER A 1 128 ? -34.281 -4.275 17.381 1.00 86.19 128 SER A CA 1
ATOM 1043 C C . SER A 1 128 ? -35.035 -5.262 18.279 1.00 86.19 128 SER A C 1
ATOM 1045 O O . SER A 1 128 ? -36.257 -5.162 18.387 1.00 86.19 128 SER A O 1
ATOM 1047 N N . GLN A 1 129 ? -34.350 -6.217 18.917 1.00 88.44 129 GLN A N 1
ATOM 1048 C CA . GLN A 1 129 ? -34.996 -7.212 19.770 1.00 88.44 129 GLN A CA 1
ATOM 1049 C C . GLN A 1 129 ? -35.058 -6.762 21.228 1.00 88.44 129 GLN A C 1
ATOM 1051 O O . GLN A 1 129 ? -34.062 -6.371 21.827 1.00 88.44 129 GLN A O 1
ATOM 1056 N N . ASN A 1 130 ? -36.243 -6.883 21.828 1.00 90.25 130 ASN A N 1
ATOM 1057 C CA . ASN A 1 130 ? -36.477 -6.460 23.210 1.00 90.25 130 ASN A CA 1
ATOM 1058 C C . ASN A 1 130 ? -36.009 -7.481 24.254 1.00 90.25 130 ASN A C 1
ATOM 1060 O O . ASN A 1 130 ? -35.772 -7.101 25.398 1.00 90.25 130 ASN A O 1
ATOM 1064 N N . PHE A 1 131 ? -35.858 -8.754 23.877 1.00 90.94 131 PHE A N 1
ATOM 1065 C CA . PHE A 1 131 ? -35.492 -9.852 24.774 1.00 90.94 131 PHE A CA 1
ATOM 1066 C C . PHE A 1 131 ? -34.430 -10.754 24.144 1.00 90.94 131 PHE A C 1
ATOM 1068 O O . PHE A 1 131 ? -34.408 -10.952 22.931 1.00 90.94 131 PHE A O 1
ATOM 1075 N N . CYS A 1 132 ? -33.577 -11.345 24.978 1.00 93.12 132 CYS A N 1
ATOM 1076 C CA . CYS A 1 132 ? -32.634 -12.374 24.560 1.00 93.12 132 CYS A CA 1
ATOM 1077 C C . CYS A 1 132 ? -33.353 -13.676 24.188 1.00 93.12 132 CYS A C 1
ATOM 1079 O O . CYS A 1 132 ? -34.042 -14.253 25.027 1.00 93.12 132 CYS A O 1
ATOM 1081 N N . ALA A 1 133 ? -33.092 -14.206 22.991 1.00 91.00 133 ALA A N 1
ATOM 1082 C CA . ALA A 1 133 ? -33.605 -15.510 22.562 1.00 91.00 133 ALA A CA 1
ATOM 1083 C C . ALA A 1 133 ? -33.009 -16.709 23.334 1.00 91.00 133 ALA A C 1
ATOM 1085 O O . ALA A 1 133 ? -33.584 -17.792 23.311 1.00 91.00 133 ALA A O 1
ATOM 1086 N N . VAL A 1 134 ? -31.865 -16.531 24.010 1.00 93.56 134 VAL A N 1
ATOM 1087 C CA . VAL A 1 134 ? -31.162 -17.605 24.738 1.00 93.56 134 VAL A CA 1
ATOM 1088 C C . VAL A 1 134 ? -31.511 -17.612 26.227 1.00 93.56 134 VAL A C 1
ATOM 1090 O O . VAL A 1 134 ? -31.826 -18.662 26.777 1.00 93.56 134 VAL A O 1
ATOM 1093 N N . CYS A 1 135 ? -31.453 -16.456 26.897 1.00 92.31 135 CYS A N 1
ATOM 1094 C CA . CYS A 1 135 ? -31.630 -16.362 28.352 1.00 92.31 135 CYS A CA 1
ATOM 1095 C C . CYS A 1 135 ? -32.853 -15.546 28.801 1.00 92.31 135 CYS A C 1
ATOM 1097 O O . CYS A 1 135 ? -33.076 -15.415 29.999 1.00 92.31 135 CYS A O 1
ATOM 1099 N N . GLY A 1 136 ? -33.623 -14.960 27.877 1.00 90.75 136 GLY A N 1
ATOM 1100 C CA . GLY A 1 136 ? -34.826 -14.179 28.195 1.00 90.75 136 GLY A CA 1
ATOM 1101 C C . GLY A 1 136 ? -34.583 -12.796 28.815 1.00 90.75 136 GLY A C 1
ATOM 1102 O O . GLY A 1 136 ? -35.541 -12.098 29.129 1.00 90.75 136 GLY A O 1
ATOM 1103 N N . THR A 1 137 ? -33.329 -12.362 28.990 1.00 89.69 137 THR A N 1
ATOM 1104 C CA . THR A 1 137 ? -33.005 -11.037 29.551 1.00 89.69 137 THR A CA 1
ATOM 1105 C C . THR A 1 137 ? -33.520 -9.909 28.656 1.00 89.69 137 THR A C 1
ATOM 1107 O O . THR A 1 137 ? -33.350 -9.961 27.438 1.00 89.69 137 THR A O 1
ATOM 1110 N N . GLN A 1 138 ? -34.113 -8.878 29.260 1.00 88.38 138 GLN A N 1
ATOM 1111 C CA . GLN A 1 138 ? -34.595 -7.689 28.560 1.00 88.38 138 GLN A CA 1
ATOM 1112 C C . GLN A 1 138 ? -33.420 -6.821 28.074 1.00 88.38 138 GLN A C 1
ATOM 1114 O O . GLN A 1 138 ? -32.544 -6.464 28.858 1.00 88.38 138 GLN A O 1
ATOM 1119 N N . MET A 1 139 ? -33.403 -6.499 26.780 1.00 89.44 139 MET A N 1
ATOM 1120 C CA . MET A 1 139 ? -32.327 -5.757 26.099 1.00 89.44 139 MET A CA 1
ATOM 1121 C C . MET A 1 139 ? -32.671 -4.305 25.801 1.00 89.44 139 MET A C 1
ATOM 1123 O O . MET A 1 139 ? -31.766 -3.488 25.631 1.00 89.44 139 MET A O 1
ATOM 1127 N N . ASN A 1 140 ? -33.963 -3.982 25.772 1.00 89.12 140 ASN A N 1
ATOM 1128 C CA . ASN A 1 140 ? -34.452 -2.635 25.533 1.00 89.12 140 ASN A CA 1
ATOM 1129 C C . ASN A 1 140 ? -35.385 -2.192 26.665 1.00 89.12 140 ASN A C 1
ATOM 1131 O O . ASN A 1 140 ? -36.251 -2.949 27.112 1.00 89.12 140 ASN A O 1
ATOM 1135 N N . VAL A 1 141 ? -35.216 -0.949 27.103 1.00 87.62 141 VAL A N 1
ATOM 1136 C CA . VAL A 1 141 ? -36.006 -0.280 28.139 1.00 87.62 141 VAL A CA 1
ATOM 1137 C C . VAL A 1 141 ? -36.630 0.993 27.577 1.00 87.62 141 VAL A C 1
ATOM 1139 O O . VAL A 1 141 ? -36.035 1.677 26.743 1.00 87.62 141 VAL A O 1
ATOM 1142 N N . ASN A 1 142 ? -37.835 1.327 28.033 1.00 90.00 142 ASN A N 1
ATOM 1143 C CA . ASN A 1 142 ? -38.484 2.576 27.652 1.00 90.00 142 ASN A CA 1
ATOM 1144 C C . ASN A 1 142 ? -37.914 3.725 28.488 1.00 90.00 142 ASN A C 1
ATOM 1146 O O . ASN A 1 142 ? -37.741 3.610 29.702 1.00 90.00 142 ASN A O 1
ATOM 1150 N N . CYS A 1 143 ? -37.637 4.853 27.841 1.00 91.62 143 CYS A N 1
ATOM 1151 C CA . CYS A 1 143 ? -37.216 6.062 28.538 1.00 91.62 143 CYS A CA 1
ATOM 1152 C C . CYS A 1 143 ? -38.352 6.585 29.444 1.00 91.62 143 CYS A C 1
ATOM 1154 O O . CYS A 1 143 ? -39.458 6.781 28.945 1.00 91.62 143 CYS A O 1
ATOM 1156 N N . PRO A 1 144 ? -38.102 6.925 30.723 1.00 88.88 144 PRO A N 1
ATOM 1157 C CA . PRO A 1 144 ? -39.148 7.402 31.638 1.00 88.88 144 PRO A CA 1
ATOM 1158 C C . PRO A 1 144 ? -39.736 8.774 31.264 1.00 88.88 144 PRO A C 1
ATOM 1160 O O . PRO A 1 144 ? -40.768 9.160 31.798 1.00 88.88 144 PRO A O 1
ATOM 1163 N N . LYS A 1 145 ? -39.079 9.529 30.373 1.00 92.38 145 LYS A N 1
ATOM 1164 C CA . LYS A 1 145 ? -39.490 10.887 29.978 1.00 92.38 145 LYS A CA 1
ATOM 1165 C C . LYS A 1 145 ? -40.203 10.957 28.634 1.00 92.38 145 LYS A C 1
ATOM 1167 O O . LYS A 1 145 ? -41.136 11.732 28.483 1.00 92.38 145 LYS A O 1
ATOM 1172 N N . CYS A 1 146 ? -39.709 10.225 27.637 1.00 93.25 146 CYS A N 1
ATOM 1173 C CA . CYS A 1 146 ? -40.229 10.287 26.265 1.00 93.25 146 CYS A CA 1
ATOM 1174 C C . CYS A 1 146 ? -40.741 8.941 25.747 1.00 93.25 146 CYS A C 1
ATOM 1176 O O . CYS A 1 146 ? -41.054 8.842 24.565 1.00 93.25 146 CYS A O 1
ATOM 1178 N N . GLU A 1 147 ? -40.727 7.902 26.589 1.00 90.25 147 GLU A N 1
ATOM 1179 C CA . GLU A 1 147 ? -41.178 6.532 26.299 1.00 90.25 147 GLU A CA 1
ATOM 1180 C C . GLU A 1 147 ? -40.514 5.853 25.091 1.00 90.25 147 GLU A C 1
ATOM 1182 O O . GLU A 1 147 ? -40.855 4.722 24.752 1.00 90.25 147 GLU A O 1
ATOM 1187 N N . SER A 1 148 ? -39.510 6.488 24.474 1.00 90.56 148 SER A N 1
ATOM 1188 C CA . SER A 1 148 ? -38.760 5.882 23.378 1.00 90.56 148 SER A CA 1
ATOM 1189 C C . SER A 1 148 ? -38.022 4.631 23.847 1.00 90.56 148 SER A C 1
ATOM 1191 O O . SER A 1 148 ? -37.473 4.590 24.953 1.00 90.56 148 SER A O 1
ATOM 1193 N N . LEU A 1 149 ? -38.004 3.624 22.979 1.00 89.38 149 LEU A N 1
ATOM 1194 C CA . LEU A 1 149 ? -37.299 2.371 23.190 1.00 89.38 149 LEU A CA 1
ATOM 1195 C C . LEU A 1 149 ? -35.785 2.611 23.090 1.00 89.38 149 LEU A C 1
ATOM 1197 O O . LEU A 1 149 ? -35.306 3.166 22.101 1.00 89.38 149 LEU A O 1
ATOM 1201 N N . GLN A 1 150 ? -35.035 2.226 24.118 1.00 90.50 150 GLN A N 1
ATOM 1202 C CA . GLN A 1 150 ? -33.592 2.440 24.212 1.00 90.50 150 GLN A CA 1
ATOM 1203 C C . GLN A 1 150 ? -32.895 1.145 24.624 1.00 90.50 150 GLN A C 1
ATOM 1205 O O . GLN A 1 150 ? -33.408 0.405 25.458 1.00 90.50 150 GLN A O 1
ATOM 1210 N N . SER A 1 151 ? -31.708 0.887 24.076 1.00 88.50 151 SER A N 1
ATOM 1211 C CA . SER A 1 151 ? -30.880 -0.245 24.504 1.00 88.50 151 SER A CA 1
ATOM 1212 C C . SER A 1 151 ? -30.412 -0.062 25.950 1.00 88.50 151 SER A C 1
ATOM 1214 O O . SER A 1 151 ? -30.069 1.049 26.354 1.00 88.50 151 SER A O 1
ATOM 1216 N N . ILE A 1 152 ? -30.308 -1.157 26.709 1.00 85.88 152 ILE A N 1
ATOM 1217 C CA . ILE A 1 152 ? -29.724 -1.171 28.066 1.00 85.88 152 ILE A CA 1
ATOM 1218 C C . ILE A 1 152 ? -28.263 -0.682 28.108 1.00 85.88 152 ILE A C 1
ATOM 1220 O O . ILE A 1 152 ? -27.727 -0.380 29.174 1.00 85.88 152 ILE A O 1
ATOM 1224 N N . TYR A 1 153 ? -27.592 -0.617 26.954 1.00 85.88 153 TYR A N 1
ATOM 1225 C CA . TYR A 1 153 ? -26.227 -0.111 26.823 1.00 85.88 153 TYR A CA 1
ATOM 1226 C C . TYR A 1 153 ? -26.149 1.419 26.783 1.00 85.88 153 TYR A C 1
ATOM 1228 O O . TYR A 1 153 ? -25.082 1.981 27.043 1.00 85.88 153 TYR A O 1
ATOM 1236 N N . ASN A 1 154 ? -27.261 2.094 26.485 1.00 88.19 154 ASN A N 1
ATOM 1237 C CA . ASN A 1 154 ? -27.310 3.544 26.389 1.00 88.19 154 ASN A CA 1
ATOM 1238 C C . ASN A 1 154 ? -27.364 4.167 27.790 1.00 88.19 154 ASN A C 1
ATOM 1240 O O . ASN A 1 154 ? -28.294 3.934 28.553 1.00 88.19 154 ASN A O 1
ATOM 1244 N N . VAL A 1 155 ? -26.385 5.016 28.113 1.00 89.06 155 VAL A N 1
ATOM 1245 C CA . VAL A 1 155 ? -26.375 5.802 29.366 1.00 89.06 155 VAL A CA 1
ATOM 1246 C C . VAL A 1 155 ? -27.349 6.988 29.287 1.00 89.06 155 VAL A C 1
ATOM 1248 O O . VAL A 1 155 ? -27.884 7.446 30.293 1.00 89.06 155 VAL A O 1
ATOM 1251 N N . HIS A 1 156 ? -27.599 7.483 28.075 1.00 91.62 156 HIS A N 1
ATOM 1252 C CA . HIS A 1 156 ? -28.502 8.597 27.801 1.00 91.62 156 HIS A CA 1
ATOM 1253 C C . HIS A 1 156 ? -29.465 8.211 26.683 1.00 91.62 156 HIS A C 1
ATOM 1255 O O . HIS A 1 156 ? -29.089 7.507 25.746 1.00 91.62 156 HIS A O 1
ATOM 1261 N N . CYS A 1 157 ? -30.698 8.698 26.759 1.00 93.06 157 CYS A N 1
ATOM 1262 C CA . CYS A 1 157 ? -31.688 8.497 25.714 1.00 93.06 157 CYS A CA 1
ATOM 1263 C C . CYS A 1 157 ? -31.266 9.211 24.419 1.00 93.06 157 CYS A C 1
ATOM 1265 O O . CYS A 1 157 ? -31.092 10.430 24.419 1.00 93.06 157 CYS A O 1
ATOM 1267 N N . SER A 1 158 ? -31.174 8.482 23.300 1.00 91.62 158 SER A N 1
ATOM 1268 C CA . SER A 1 158 ? -30.815 9.059 21.992 1.00 91.62 158 SER A CA 1
ATOM 1269 C C . SER A 1 158 ? -31.856 10.039 21.436 1.00 91.62 158 SER A C 1
ATOM 1271 O O . SER A 1 158 ? -31.535 10.806 20.536 1.00 91.62 158 SER A O 1
ATOM 1273 N N . ASN A 1 159 ? -33.091 10.016 21.952 1.00 93.62 159 ASN A N 1
ATOM 1274 C CA . ASN A 1 159 ? -34.169 10.902 21.508 1.00 93.62 159 ASN A CA 1
ATOM 1275 C C . ASN A 1 159 ? -34.233 12.207 22.323 1.00 93.62 159 ASN A C 1
ATOM 1277 O O . ASN A 1 159 ? -34.219 13.294 21.757 1.00 93.62 159 ASN A O 1
ATOM 1281 N N . CYS A 1 160 ? -34.292 12.119 23.659 1.00 94.00 160 CYS A N 1
ATOM 1282 C CA . CYS A 1 160 ? -34.524 13.284 24.527 1.00 94.00 160 CYS A CA 1
ATOM 1283 C C . CYS A 1 160 ? -33.347 13.669 25.442 1.00 94.00 160 CYS A C 1
ATOM 1285 O O . CYS A 1 160 ? -33.460 14.642 26.187 1.00 94.00 160 CYS A O 1
ATOM 1287 N N . GLY A 1 161 ? -32.248 12.907 25.434 1.00 93.00 161 GLY A N 1
ATOM 1288 C CA . GLY A 1 161 ? -31.047 13.174 26.236 1.00 93.00 161 GLY A CA 1
ATOM 1289 C C . GLY A 1 161 ? -31.154 12.849 27.731 1.00 93.00 161 GLY A C 1
ATOM 1290 O O . GLY A 1 161 ? -30.182 13.042 28.456 1.00 93.00 161 GLY A O 1
ATOM 1291 N N . GLU A 1 162 ? -32.298 12.350 28.210 1.00 93.12 162 GLU A N 1
ATOM 1292 C CA . GLU A 1 162 ? -32.485 11.982 29.620 1.00 93.12 162 GLU A CA 1
ATOM 1293 C C . GLU A 1 162 ? -31.537 10.847 30.030 1.00 93.12 162 GLU A C 1
ATOM 1295 O O . GLU A 1 162 ? -31.316 9.909 29.256 1.00 93.12 162 GLU A O 1
ATOM 1300 N N . LYS A 1 163 ? -30.993 10.910 31.250 1.00 90.75 163 LYS A N 1
ATOM 1301 C CA . LYS A 1 163 ? -30.130 9.850 31.778 1.00 90.75 163 LYS A CA 1
ATOM 1302 C C . LYS A 1 163 ? -30.973 8.604 32.053 1.00 90.75 163 LYS A C 1
ATOM 1304 O O . LYS A 1 163 ? -31.943 8.657 32.806 1.00 90.75 163 LYS A O 1
ATOM 1309 N N . LEU A 1 164 ? -30.607 7.484 31.440 1.00 86.94 164 LEU A N 1
ATOM 1310 C CA . LEU A 1 164 ? -31.251 6.199 31.693 1.00 86.94 164 LEU A CA 1
ATOM 1311 C C . LEU A 1 164 ? -30.635 5.604 32.968 1.00 86.94 164 LEU A C 1
ATOM 1313 O O . LEU A 1 164 ? -29.429 5.717 33.188 1.00 86.94 164 LEU A O 1
ATOM 1317 N N . GLY A 1 165 ? -31.466 5.040 33.848 1.00 71.50 165 GLY A N 1
ATOM 1318 C CA . GLY A 1 165 ? -30.983 4.384 35.065 1.00 71.50 165 GLY A CA 1
ATOM 1319 C C . GLY A 1 165 ? -30.061 3.221 34.705 1.00 71.50 165 GLY A C 1
ATOM 1320 O O . GLY A 1 165 ? -30.373 2.451 33.799 1.00 71.50 165 GLY A O 1
ATOM 1321 N N . ASP A 1 166 ? -28.921 3.111 35.389 1.00 63.09 166 ASP A N 1
ATOM 1322 C CA . ASP A 1 166 ? -27.931 2.066 35.131 1.00 63.09 166 ASP A CA 1
ATOM 1323 C C . ASP A 1 166 ? -28.560 0.689 35.420 1.00 63.09 166 ASP A C 1
ATOM 1325 O O . ASP A 1 166 ? -28.687 0.292 36.578 1.00 63.09 166 ASP A O 1
ATOM 1329 N N . VAL A 1 167 ? -28.978 -0.041 34.379 1.00 57.66 167 VAL A N 1
ATOM 1330 C CA . VAL A 1 167 ? -29.405 -1.443 34.504 1.00 57.66 167 VAL A CA 1
ATOM 1331 C C . VAL A 1 167 ? -28.163 -2.254 34.873 1.00 57.66 167 VAL A C 1
ATOM 1333 O O . VAL A 1 167 ? -27.346 -2.573 34.016 1.00 57.66 167 VAL A O 1
ATOM 1336 N N . ASP A 1 168 ? -27.973 -2.441 36.178 1.00 52.66 168 ASP A N 1
ATOM 1337 C CA . ASP A 1 168 ? -26.969 -3.243 36.883 1.00 52.66 168 ASP A CA 1
ATOM 1338 C C . ASP A 1 168 ? -25.759 -3.749 36.065 1.00 52.66 168 ASP A C 1
ATOM 1340 O O . ASP A 1 168 ? -25.495 -4.939 35.901 1.00 52.66 168 ASP A O 1
ATOM 1344 N N . ARG A 1 169 ? -24.952 -2.808 35.567 1.00 52.19 169 ARG A N 1
ATOM 1345 C CA . ARG A 1 169 ? -23.621 -3.078 34.996 1.00 52.19 169 ARG A CA 1
ATOM 1346 C C . ARG A 1 169 ? -22.585 -3.386 36.092 1.00 52.19 169 ARG A C 1
ATOM 1348 O O . ARG A 1 169 ? -21.434 -3.723 35.791 1.00 52.19 169 ARG A O 1
ATOM 1355 N N . GLN A 1 170 ? -22.942 -3.216 37.368 1.00 47.03 170 GLN A N 1
ATOM 1356 C CA . GLN A 1 170 ? -22.001 -3.313 38.481 1.00 47.03 170 GLN A CA 1
ATOM 1357 C C . GLN A 1 170 ? -21.662 -4.770 38.814 1.00 47.03 170 GLN A C 1
ATOM 1359 O O . GLN A 1 170 ? -20.483 -5.063 39.038 1.00 47.03 170 GLN A O 1
ATOM 1364 N N . GLU A 1 171 ? -22.618 -5.700 38.726 1.00 50.66 171 GLU A N 1
ATOM 1365 C CA . GLU A 1 171 ? -22.343 -7.120 38.981 1.00 50.66 171 GLU A CA 1
ATOM 1366 C C . GLU A 1 171 ? -21.330 -7.739 37.998 1.00 50.66 171 GLU A C 1
ATOM 1368 O O . GLU A 1 171 ? -20.433 -8.492 38.402 1.00 50.66 171 GLU A O 1
ATOM 1373 N N . THR A 1 172 ? -21.389 -7.387 36.710 1.00 54.94 172 THR A N 1
ATOM 1374 C CA . THR A 1 172 ? -20.465 -7.924 35.694 1.00 54.94 172 THR A CA 1
ATOM 1375 C C . THR A 1 172 ? -19.051 -7.368 35.870 1.00 54.94 172 THR A C 1
ATOM 1377 O O . THR A 1 172 ? -18.063 -8.096 35.734 1.00 54.94 172 THR A O 1
ATOM 1380 N N . LYS A 1 173 ? -18.923 -6.085 36.240 1.00 46.22 173 LYS A N 1
ATOM 1381 C CA . LYS A 1 173 ? -17.620 -5.439 36.460 1.00 46.22 173 LYS A CA 1
ATOM 1382 C C . LYS A 1 173 ? -16.924 -5.978 37.715 1.00 46.22 173 LYS A C 1
ATOM 1384 O O . LYS A 1 173 ? -15.702 -6.146 37.694 1.00 46.22 173 LYS A O 1
ATOM 1389 N N . LEU A 1 174 ? -17.675 -6.317 38.769 1.00 54.94 174 LEU A N 1
ATOM 1390 C CA . LEU A 1 174 ? -17.131 -6.933 39.986 1.00 54.94 174 LEU A CA 1
ATOM 1391 C C . LEU A 1 174 ? -16.637 -8.371 39.736 1.00 54.94 174 LEU A C 1
ATOM 1393 O O . LEU A 1 174 ? -15.527 -8.713 40.148 1.00 54.94 174 LEU A O 1
ATOM 1397 N N . LYS A 1 175 ? -17.391 -9.190 38.983 1.00 48.38 175 LYS A N 1
ATOM 1398 C CA . LYS A 1 175 ? -16.986 -10.569 38.633 1.00 48.38 175 LYS A CA 1
ATOM 1399 C C . LYS A 1 175 ? -15.768 -10.621 37.701 1.00 48.38 175 LYS A C 1
ATOM 1401 O O . LYS A 1 175 ? -14.845 -11.399 37.944 1.00 48.38 175 LYS A O 1
ATOM 1406 N N . VAL A 1 176 ? -15.711 -9.766 36.675 1.00 54.16 176 VAL A N 1
ATOM 1407 C CA . VAL A 1 176 ? -14.572 -9.715 35.731 1.00 54.16 176 VAL A CA 1
ATOM 1408 C C . VAL A 1 176 ? -13.301 -9.191 36.408 1.00 54.16 176 VAL A C 1
ATOM 1410 O O . VAL A 1 176 ? -12.205 -9.700 36.155 1.00 54.16 176 VAL A O 1
ATOM 1413 N N . THR A 1 177 ? -13.432 -8.213 37.309 1.00 53.50 177 THR A N 1
ATOM 1414 C CA . THR A 1 177 ? -12.292 -7.701 38.085 1.00 53.50 177 THR A CA 1
ATOM 1415 C C . THR A 1 177 ? -11.783 -8.760 39.066 1.00 53.50 177 THR A C 1
ATOM 1417 O O . THR A 1 177 ? -10.580 -9.008 39.114 1.00 53.50 177 THR A O 1
ATOM 1420 N N . GLY A 1 178 ? -12.678 -9.475 39.760 1.00 52.66 178 GLY A N 1
ATOM 1421 C CA . GLY A 1 178 ? -12.305 -10.581 40.650 1.00 52.66 178 GLY A CA 1
ATOM 1422 C C . GLY A 1 178 ? -11.577 -11.731 39.938 1.00 52.66 178 GLY A C 1
ATOM 1423 O O . GLY A 1 178 ? -10.607 -12.277 40.466 1.00 52.66 178 GLY A O 1
ATOM 1424 N N . MET A 1 179 ? -11.974 -12.064 38.704 1.00 51.28 179 MET A N 1
ATOM 1425 C CA . MET A 1 179 ? -11.317 -13.108 37.906 1.00 51.28 179 MET A CA 1
ATOM 1426 C C . MET A 1 179 ? -9.907 -12.702 37.443 1.00 51.28 179 MET A C 1
ATOM 1428 O O . MET A 1 179 ? -8.982 -13.515 37.501 1.00 51.28 179 MET A O 1
ATOM 1432 N N . LYS A 1 180 ? -9.707 -11.436 37.044 1.00 53.22 180 LYS A N 1
ATOM 1433 C CA . LYS A 1 180 ? -8.380 -10.916 36.665 1.00 53.22 180 LYS A CA 1
ATOM 1434 C C . LYS A 1 180 ? -7.408 -10.859 37.847 1.00 53.22 180 LYS A C 1
ATOM 1436 O O . LYS A 1 180 ? -6.236 -11.181 37.665 1.00 53.22 180 LYS A O 1
ATOM 1441 N N . VAL A 1 181 ? -7.879 -10.507 39.046 1.00 61.25 181 VAL A N 1
ATOM 1442 C CA . VAL A 1 181 ? -7.042 -10.454 40.262 1.00 61.25 181 VAL A CA 1
ATOM 1443 C C . VAL A 1 181 ? -6.526 -11.848 40.636 1.00 61.25 181 VAL A C 1
ATOM 1445 O O . VAL A 1 181 ? -5.324 -12.019 40.832 1.00 61.25 181 VAL A O 1
ATOM 1448 N N . ASN A 1 182 ? -7.393 -12.867 40.622 1.00 65.31 182 ASN A N 1
ATOM 1449 C CA . ASN A 1 182 ? -6.995 -14.251 40.912 1.00 65.31 182 ASN A CA 1
ATOM 1450 C C . ASN A 1 182 ? -5.982 -14.816 39.899 1.00 65.31 182 ASN A C 1
ATOM 1452 O O . ASN A 1 182 ? -5.075 -15.562 40.271 1.00 65.31 182 ASN A O 1
ATOM 1456 N N . LEU A 1 183 ? -6.115 -14.467 38.614 1.00 65.00 183 LEU A N 1
ATOM 1457 C CA . LEU A 1 183 ? -5.197 -14.933 37.573 1.00 65.00 183 LEU A CA 1
ATOM 1458 C C . LEU A 1 183 ? -3.826 -14.244 37.665 1.00 65.00 183 LEU A C 1
ATOM 1460 O O . LEU A 1 183 ? -2.800 -14.917 37.587 1.00 65.00 183 LEU A O 1
ATOM 1464 N N . LEU A 1 184 ? -3.792 -12.925 37.878 1.00 67.06 184 LEU A N 1
ATOM 1465 C CA . LEU A 1 184 ? -2.537 -12.179 38.025 1.00 67.06 184 LEU A CA 1
ATOM 1466 C C . LEU A 1 184 ? -1.764 -12.592 39.283 1.00 67.06 184 LEU A C 1
ATOM 1468 O O . LEU A 1 184 ? -0.538 -12.693 39.234 1.00 67.06 184 LEU A O 1
ATOM 1472 N N . GLN A 1 185 ? -2.465 -12.905 40.375 1.00 65.69 185 GLN A N 1
ATOM 1473 C CA . GLN A 1 185 ? -1.837 -13.401 41.598 1.00 65.69 185 GLN A CA 1
ATOM 1474 C C . GLN A 1 185 ? -1.191 -14.781 41.387 1.00 65.69 185 GLN A C 1
ATOM 1476 O O . GLN A 1 185 ? -0.014 -14.961 41.700 1.00 65.69 185 GLN A O 1
ATOM 1481 N N . LYS A 1 186 ? -1.898 -15.719 40.737 1.00 67.88 186 LYS A N 1
ATOM 1482 C CA . LYS A 1 186 ? -1.346 -17.042 40.386 1.00 67.88 186 LYS A CA 1
ATOM 1483 C C . LYS A 1 186 ? -0.147 -16.959 39.439 1.00 67.88 186 LYS A C 1
ATOM 1485 O O . LYS A 1 186 ? 0.814 -17.711 39.596 1.00 67.88 186 LYS A O 1
ATOM 1490 N N . ILE A 1 187 ? -0.176 -16.047 38.465 1.00 70.06 187 ILE A N 1
ATOM 1491 C CA . ILE A 1 187 ? 0.956 -15.828 37.550 1.00 70.06 187 ILE A CA 1
ATOM 1492 C C . ILE A 1 187 ? 2.160 -15.261 38.316 1.00 70.06 187 ILE A C 1
ATOM 1494 O O . ILE A 1 187 ? 3.284 -15.710 38.091 1.00 70.06 187 ILE A O 1
ATOM 1498 N N . GLY A 1 188 ? 1.944 -14.329 39.250 1.00 68.25 188 GLY A N 1
ATOM 1499 C CA . GLY A 1 188 ? 3.001 -13.778 40.103 1.00 68.25 188 GLY A CA 1
ATOM 1500 C C . GLY A 1 188 ? 3.705 -14.846 40.947 1.00 68.25 188 GLY A C 1
ATOM 1501 O O . GLY A 1 188 ? 4.936 -14.912 40.959 1.00 68.25 188 GLY A O 1
ATOM 1502 N N . GLU A 1 189 ? 2.937 -15.732 41.584 1.00 73.12 189 GLU A N 1
ATOM 1503 C CA . GLU A 1 189 ? 3.462 -16.857 42.372 1.00 73.12 189 GLU A CA 1
ATOM 1504 C C . GLU A 1 189 ? 4.240 -17.858 41.500 1.00 73.12 189 GLU A C 1
ATOM 1506 O O . GLU A 1 189 ? 5.349 -18.276 41.854 1.00 73.12 189 GLU A O 1
ATOM 1511 N N . ALA A 1 190 ? 3.719 -18.181 40.311 1.00 68.12 190 ALA A N 1
ATOM 1512 C CA . ALA A 1 190 ? 4.392 -19.064 39.362 1.00 68.12 190 ALA A CA 1
ATOM 1513 C C . ALA A 1 190 ? 5.728 -18.474 38.873 1.00 68.12 190 ALA A C 1
ATOM 1515 O O . ALA A 1 190 ? 6.750 -19.165 38.892 1.00 68.12 190 ALA A O 1
ATOM 1516 N N . VAL A 1 191 ? 5.765 -17.187 38.509 1.00 70.25 191 VAL A N 1
ATOM 1517 C CA . VAL A 1 191 ? 6.989 -16.498 38.061 1.00 70.25 191 VAL A CA 1
ATOM 1518 C C . VAL A 1 191 ? 8.038 -16.443 39.176 1.00 70.25 191 VAL A C 1
ATOM 1520 O O . VAL A 1 191 ? 9.226 -16.659 38.914 1.00 70.25 191 VAL A O 1
ATOM 1523 N N . LEU A 1 192 ? 7.619 -16.219 40.426 1.00 73.38 192 LEU A N 1
ATOM 1524 C CA . LEU A 1 192 ? 8.526 -16.202 41.574 1.00 73.38 192 LEU A CA 1
ATOM 1525 C C . LEU A 1 192 ? 9.139 -17.589 41.832 1.00 73.38 192 LEU A C 1
ATOM 1527 O O . LEU A 1 192 ? 10.346 -17.699 42.069 1.00 73.38 192 LEU A O 1
ATOM 1531 N N . SER A 1 193 ? 8.343 -18.656 41.700 1.00 70.94 193 SER A N 1
ATOM 1532 C CA . SER A 1 193 ? 8.820 -20.038 41.848 1.00 70.94 193 SER A CA 1
ATOM 1533 C C . SER A 1 193 ? 9.853 -20.420 40.777 1.00 70.94 193 SER A C 1
ATOM 1535 O O . SER A 1 193 ? 10.900 -20.994 41.092 1.00 70.94 193 SER A O 1
ATOM 1537 N N . VAL A 1 194 ? 9.628 -20.013 39.521 1.00 70.69 194 VAL A N 1
ATOM 1538 C CA . VAL A 1 194 ? 10.551 -20.262 38.406 1.00 70.69 194 VAL A CA 1
ATOM 1539 C C . VAL A 1 194 ? 11.849 -19.483 38.600 1.00 70.69 194 VAL A C 1
ATOM 1541 O O . VAL A 1 194 ? 12.930 -20.047 38.428 1.00 70.69 194 VAL A O 1
ATOM 1544 N N . LYS A 1 195 ? 11.782 -18.216 39.028 1.00 70.31 195 LYS A N 1
ATOM 1545 C CA . LYS A 1 195 ? 12.974 -17.398 39.303 1.00 70.31 195 LYS A CA 1
ATOM 1546 C C . LYS A 1 195 ? 13.856 -18.027 40.390 1.00 70.31 195 LYS A C 1
ATOM 1548 O O . LYS A 1 195 ? 15.074 -18.099 40.217 1.00 70.31 195 LYS A O 1
ATOM 1553 N N . ASN A 1 196 ? 13.253 -18.553 41.458 1.00 72.31 196 ASN A N 1
ATOM 1554 C CA . ASN A 1 196 ? 13.974 -19.221 42.548 1.00 72.31 196 ASN A CA 1
ATOM 1555 C C . ASN A 1 196 ? 14.571 -20.577 42.120 1.00 72.31 196 ASN A C 1
ATOM 1557 O O . ASN A 1 196 ? 15.712 -20.896 42.472 1.00 72.31 196 ASN A O 1
ATOM 1561 N N . ALA A 1 197 ? 13.854 -21.349 41.299 1.00 68.88 197 ALA A N 1
ATOM 1562 C CA . ALA A 1 197 ? 14.354 -22.602 40.724 1.00 68.88 197 ALA A CA 1
ATOM 1563 C C . ALA A 1 197 ? 15.510 -22.377 39.728 1.00 68.88 197 ALA A C 1
ATOM 1565 O O . ALA A 1 197 ? 16.462 -23.160 39.660 1.00 68.88 197 ALA A O 1
ATOM 1566 N N . VAL A 1 198 ? 15.463 -21.284 38.961 1.00 65.56 198 VAL A N 1
ATOM 1567 C CA . VAL A 1 198 ? 16.547 -20.892 38.050 1.00 65.56 198 VAL A CA 1
ATOM 1568 C C . VAL A 1 198 ? 17.767 -20.418 38.841 1.00 65.56 198 VAL A C 1
ATOM 1570 O O . VAL A 1 198 ? 18.879 -20.859 38.552 1.00 65.56 198 VAL A O 1
ATOM 1573 N N . ALA A 1 199 ? 17.588 -19.592 39.876 1.00 65.31 199 ALA A N 1
ATOM 1574 C CA . ALA A 1 199 ? 18.690 -19.105 40.710 1.00 65.31 199 ALA A CA 1
ATOM 1575 C C . ALA A 1 199 ? 19.469 -20.249 41.388 1.00 65.31 199 ALA A C 1
ATOM 1577 O O . ALA A 1 199 ? 20.703 -20.249 41.383 1.00 65.31 199 ALA A O 1
ATOM 1578 N N . THR A 1 200 ? 18.762 -21.263 41.896 1.00 68.75 200 THR A N 1
ATOM 1579 C CA . THR A 1 200 ? 19.364 -22.457 42.519 1.00 68.75 200 THR A CA 1
ATOM 1580 C C . THR A 1 200 ? 20.086 -23.355 41.511 1.00 68.75 200 THR A C 1
ATOM 1582 O O . THR A 1 200 ? 21.183 -23.841 41.789 1.00 68.75 200 THR A O 1
ATOM 1585 N N . LYS A 1 201 ? 19.550 -23.533 40.294 1.00 63.41 201 LYS A N 1
ATOM 1586 C CA . LYS A 1 201 ? 20.259 -24.275 39.233 1.00 63.41 201 LYS A CA 1
ATOM 1587 C C . LYS A 1 201 ? 21.508 -23.541 38.738 1.00 63.41 201 LYS A C 1
ATOM 1589 O O . LYS A 1 201 ? 22.524 -24.183 38.467 1.00 63.41 201 LYS A O 1
ATOM 1594 N N . VAL A 1 202 ? 21.465 -22.211 38.646 1.00 64.62 202 VAL A N 1
ATOM 1595 C CA . VAL A 1 202 ? 22.608 -21.389 38.214 1.00 64.62 202 VAL A CA 1
ATOM 1596 C C . VAL A 1 202 ? 23.741 -21.430 39.241 1.00 64.62 202 VAL A C 1
ATOM 1598 O O . VAL A 1 202 ? 24.899 -21.594 38.847 1.00 64.62 202 VAL A O 1
ATOM 1601 N N . SER A 1 203 ? 23.445 -21.340 40.543 1.00 57.06 203 SER A N 1
ATOM 1602 C CA . SER A 1 203 ? 24.470 -21.440 41.594 1.00 57.06 203 SER A CA 1
ATOM 1603 C C . SER A 1 203 ? 25.103 -22.838 41.645 1.00 57.06 203 SER A C 1
ATOM 1605 O O . SER A 1 203 ? 26.332 -22.945 41.684 1.00 57.06 203 SER A O 1
ATOM 1607 N N . ALA A 1 204 ? 24.303 -23.901 41.503 1.00 63.62 204 ALA A N 1
ATOM 1608 C CA . ALA A 1 204 ? 24.789 -25.280 41.419 1.00 63.62 204 ALA A CA 1
ATOM 1609 C C . ALA A 1 204 ? 25.679 -25.522 40.182 1.00 63.62 204 ALA A C 1
ATOM 1611 O O . ALA A 1 204 ? 26.734 -26.158 40.275 1.00 63.62 204 ALA A O 1
ATOM 1612 N N . PHE A 1 205 ? 25.309 -24.973 39.018 1.00 57.41 205 PHE A N 1
ATOM 1613 C CA . PHE A 1 205 ? 26.117 -25.086 37.800 1.00 57.41 205 PHE A CA 1
ATOM 1614 C C . PHE A 1 205 ? 27.437 -24.305 37.905 1.00 57.41 205 PHE A C 1
ATOM 1616 O O . PHE A 1 205 ? 28.485 -24.774 37.445 1.00 57.41 205 PHE A O 1
ATOM 1623 N N . ARG A 1 206 ? 27.417 -23.130 38.551 1.00 60.16 206 ARG A N 1
ATOM 1624 C CA . ARG A 1 206 ? 28.613 -22.304 38.780 1.00 60.16 206 ARG A CA 1
ATOM 1625 C C . ARG A 1 206 ? 29.593 -22.995 39.736 1.00 60.16 206 ARG A C 1
ATOM 1627 O O . ARG A 1 206 ? 30.781 -23.029 39.421 1.00 60.16 206 ARG A O 1
ATOM 1634 N N . ALA A 1 207 ? 29.106 -23.632 40.806 1.00 59.62 207 ALA A N 1
ATOM 1635 C CA . ALA A 1 207 ? 29.921 -24.430 41.730 1.00 59.62 207 ALA A CA 1
ATOM 1636 C C . ALA A 1 207 ? 30.623 -25.606 41.020 1.00 59.62 207 ALA A C 1
ATOM 1638 O O . ALA A 1 207 ? 31.848 -25.735 41.082 1.00 59.62 207 ALA A O 1
ATOM 1639 N N . LYS A 1 208 ? 29.879 -26.376 40.210 1.00 59.34 208 LYS A N 1
ATOM 1640 C CA . LYS A 1 208 ? 30.423 -27.507 39.430 1.00 59.34 208 LYS A CA 1
ATOM 1641 C C . LYS A 1 208 ? 31.494 -27.085 38.414 1.00 59.34 208 LYS A C 1
ATOM 1643 O O . LYS A 1 208 ? 32.416 -27.845 38.106 1.00 59.34 208 LYS A O 1
ATOM 1648 N N . ARG A 1 209 ? 31.389 -25.869 37.859 1.00 64.69 209 ARG A N 1
ATOM 1649 C CA . ARG A 1 209 ? 32.376 -25.317 36.911 1.00 64.69 209 ARG A CA 1
ATOM 1650 C C . ARG A 1 209 ? 33.670 -24.879 37.604 1.00 64.69 209 ARG A C 1
ATOM 1652 O O . ARG A 1 209 ? 34.736 -24.984 36.994 1.00 64.69 209 ARG A O 1
ATOM 1659 N N . VAL A 1 210 ? 33.587 -24.410 38.850 1.00 61.41 210 VAL A N 1
ATOM 1660 C CA . VAL A 1 210 ? 34.749 -24.017 39.663 1.00 61.41 210 VAL A CA 1
ATOM 1661 C C . VAL A 1 210 ? 35.544 -25.248 40.101 1.00 61.41 210 VAL A C 1
ATOM 1663 O O . VAL A 1 210 ? 36.750 -25.282 39.858 1.00 61.41 210 VAL A O 1
ATOM 1666 N N . GLU A 1 211 ? 34.893 -26.305 40.598 1.00 60.62 211 GLU A N 1
ATOM 1667 C CA . GLU A 1 211 ? 35.574 -27.560 40.972 1.00 60.62 211 GLU A CA 1
ATOM 1668 C C . GLU A 1 211 ? 36.383 -28.158 39.814 1.00 60.62 211 GLU A C 1
ATOM 1670 O O . GLU A 1 211 ? 37.564 -28.479 39.964 1.00 60.62 211 GLU A O 1
ATOM 1675 N N . LYS A 1 212 ? 35.795 -28.234 38.610 1.00 60.25 212 LYS A N 1
ATOM 1676 C CA . LYS A 1 212 ? 36.504 -28.748 37.424 1.00 60.25 212 LYS A CA 1
ATOM 1677 C C . LYS A 1 212 ? 37.743 -27.920 37.066 1.00 60.25 212 LYS A C 1
ATOM 1679 O O . LYS A 1 212 ? 38.729 -28.484 36.586 1.00 60.25 212 LYS A O 1
ATOM 1684 N N . LYS A 1 213 ? 37.720 -26.598 37.282 1.00 60.97 213 LYS A N 1
ATOM 1685 C CA . LYS A 1 213 ? 38.895 -25.734 37.075 1.00 60.97 213 LYS A CA 1
ATOM 1686 C C . LYS A 1 213 ? 39.976 -26.000 38.127 1.00 60.97 213 LYS A C 1
ATOM 1688 O O . LYS A 1 213 ? 41.139 -26.127 37.746 1.00 60.97 213 LYS A O 1
ATOM 1693 N N . VAL A 1 214 ? 39.599 -26.138 39.399 1.00 64.00 214 VAL A N 1
ATOM 1694 C CA . VAL A 1 214 ? 40.528 -26.403 40.513 1.00 64.00 214 VAL A CA 1
ATOM 1695 C C . VAL A 1 214 ? 41.229 -27.756 40.339 1.00 64.00 214 VAL A C 1
ATOM 1697 O O . VAL A 1 214 ? 42.456 -27.817 40.385 1.00 64.00 214 VAL A O 1
ATOM 1700 N N . VAL A 1 215 ? 40.492 -28.819 39.998 1.00 69.38 215 VAL A N 1
ATOM 1701 C CA . VAL A 1 215 ? 41.063 -30.160 39.745 1.00 69.38 215 VAL A CA 1
ATOM 1702 C C . VAL A 1 215 ? 42.020 -30.168 38.544 1.00 69.38 215 VAL A C 1
ATOM 1704 O O . VAL A 1 215 ? 43.026 -30.880 38.528 1.00 69.38 215 VAL A O 1
ATOM 1707 N N . LYS A 1 216 ? 41.746 -29.365 37.508 1.00 68.00 216 LYS A N 1
ATOM 1708 C CA . LYS A 1 216 ? 42.633 -29.261 36.338 1.00 68.00 216 LYS A CA 1
ATOM 1709 C C . LYS A 1 216 ? 43.929 -28.511 36.667 1.00 68.00 216 LYS A C 1
ATOM 1711 O O . LYS A 1 216 ? 44.978 -28.843 36.114 1.00 68.00 216 LYS A O 1
ATOM 1716 N N . LEU A 1 217 ? 43.861 -27.518 37.554 1.00 67.12 217 LEU A N 1
ATOM 1717 C CA . LEU A 1 217 ? 45.020 -26.774 38.050 1.00 67.12 217 LEU A CA 1
ATOM 1718 C C . LEU A 1 217 ? 45.906 -27.638 38.956 1.00 67.12 217 LEU A C 1
ATOM 1720 O O . LEU A 1 217 ? 47.114 -27.686 38.722 1.00 67.12 217 LEU A O 1
ATOM 1724 N N . SER A 1 218 ? 45.325 -28.401 39.886 1.00 64.50 218 SER A N 1
ATOM 1725 C CA . SER A 1 218 ? 46.094 -29.281 40.779 1.00 64.50 218 SER A CA 1
ATOM 1726 C C . SER A 1 218 ? 46.847 -30.376 40.012 1.00 64.50 218 SER A C 1
ATOM 1728 O O . SER A 1 218 ? 48.038 -30.587 40.238 1.00 64.50 218 SER A O 1
ATOM 1730 N N . LYS A 1 219 ? 46.218 -30.999 39.002 1.00 73.12 219 LYS A N 1
ATOM 1731 C CA . LYS A 1 219 ? 46.890 -31.978 38.122 1.00 73.12 219 LYS A CA 1
ATOM 1732 C C . LYS A 1 219 ? 48.060 -31.373 37.336 1.00 73.12 219 LYS A C 1
ATOM 1734 O O . LYS A 1 219 ? 49.071 -32.042 37.123 1.00 73.12 219 LYS A O 1
ATOM 1739 N N . ARG A 1 220 ? 47.953 -30.109 36.906 1.00 75.62 220 ARG A N 1
ATOM 1740 C CA . ARG A 1 220 ? 49.053 -29.398 36.225 1.00 75.62 220 ARG A CA 1
ATOM 1741 C C . ARG A 1 220 ? 50.218 -29.121 37.173 1.00 75.62 220 ARG A C 1
ATOM 1743 O O . ARG A 1 220 ? 51.364 -29.287 36.764 1.00 75.62 220 ARG A O 1
ATOM 1750 N N . GLN A 1 221 ? 49.932 -28.739 38.416 1.00 73.44 221 GLN A N 1
ATOM 1751 C CA . GLN A 1 221 ? 50.953 -28.499 39.437 1.00 73.44 221 GLN A CA 1
ATOM 1752 C C . GLN A 1 221 ? 51.681 -29.791 39.825 1.00 73.44 221 GLN A C 1
ATOM 1754 O O . GLN A 1 221 ? 52.909 -29.813 39.800 1.00 73.44 221 GLN A O 1
ATOM 1759 N N . ALA A 1 222 ? 50.950 -30.888 40.048 1.00 72.88 222 ALA A N 1
ATOM 1760 C CA . ALA A 1 222 ? 51.536 -32.198 40.343 1.00 72.88 222 ALA A CA 1
ATOM 1761 C C . ALA A 1 222 ? 52.471 -32.686 39.221 1.00 72.88 222 ALA A C 1
ATOM 1763 O O . ALA A 1 222 ? 53.588 -33.130 39.481 1.00 72.88 222 ALA A O 1
ATOM 1764 N N . LYS A 1 223 ? 52.068 -32.520 37.951 1.00 78.56 223 LYS A N 1
ATOM 1765 C CA . LYS A 1 223 ? 52.908 -32.884 36.797 1.00 78.56 223 LYS A CA 1
ATOM 1766 C C . LYS A 1 223 ? 54.173 -32.023 36.691 1.00 78.56 223 LYS A C 1
ATOM 1768 O O . LYS A 1 223 ? 55.212 -32.516 36.258 1.00 78.56 223 LYS A O 1
ATOM 1773 N N . LYS A 1 224 ? 54.098 -30.746 37.080 1.00 79.62 224 LYS A N 1
ATOM 1774 C CA . LYS A 1 224 ? 55.251 -29.833 37.096 1.00 79.62 224 LYS A CA 1
ATOM 1775 C C . LYS A 1 224 ? 56.254 -30.238 38.182 1.00 79.62 224 LYS A C 1
ATOM 1777 O O . LYS A 1 224 ? 57.443 -30.303 37.895 1.00 79.62 224 LYS A O 1
ATOM 1782 N N . LEU A 1 225 ? 55.761 -30.599 39.369 1.00 75.69 225 LEU A N 1
ATOM 1783 C CA . LEU A 1 225 ? 56.578 -31.090 40.484 1.00 75.69 225 LEU A CA 1
ATOM 1784 C C . LEU A 1 225 ? 57.268 -32.421 40.156 1.00 75.69 225 LEU A C 1
ATOM 1786 O O . LEU A 1 225 ? 58.466 -32.555 40.370 1.00 75.69 225 LEU A O 1
ATOM 1790 N N . ALA A 1 226 ? 56.554 -33.373 39.549 1.00 75.44 226 ALA A N 1
ATOM 1791 C CA . ALA A 1 226 ? 57.145 -34.642 39.118 1.00 75.44 226 ALA A CA 1
ATOM 1792 C C . ALA A 1 226 ? 58.280 -34.447 38.095 1.00 75.44 226 ALA A C 1
ATOM 1794 O O . ALA A 1 226 ? 59.302 -35.126 38.156 1.00 75.44 226 ALA A O 1
ATOM 1795 N N . LYS A 1 227 ? 58.134 -33.478 37.180 1.00 79.38 227 LYS A N 1
ATOM 1796 C CA . LYS A 1 227 ? 59.163 -33.155 36.179 1.00 79.38 227 LYS A CA 1
ATOM 1797 C C . LYS A 1 227 ? 60.401 -32.493 36.797 1.00 79.38 227 LYS A C 1
ATOM 1799 O O . LYS A 1 227 ? 61.512 -32.738 36.337 1.00 79.38 227 LYS A O 1
ATOM 1804 N N . GLU A 1 228 ? 60.211 -31.669 37.827 1.00 78.56 228 GLU A N 1
ATOM 1805 C CA . GLU A 1 228 ? 61.298 -31.077 38.620 1.00 78.56 228 GLU A CA 1
ATOM 1806 C C . GLU A 1 228 ? 62.068 -32.147 39.407 1.00 78.56 228 GLU A C 1
ATOM 1808 O O . GLU A 1 228 ? 63.296 -32.123 39.418 1.00 78.56 228 GLU A O 1
ATOM 1813 N N . MET A 1 229 ? 61.371 -33.118 40.010 1.00 72.00 229 MET A N 1
ATOM 1814 C CA . MET A 1 229 ? 62.012 -34.221 40.740 1.00 72.00 229 MET A CA 1
ATOM 1815 C C . MET A 1 229 ? 62.831 -35.120 39.804 1.00 72.00 229 MET A C 1
ATOM 1817 O O . MET A 1 229 ? 64.013 -35.320 40.052 1.00 72.00 229 MET A O 1
ATOM 1821 N N . ALA A 1 230 ? 62.279 -35.515 38.651 1.00 74.94 230 ALA A N 1
ATOM 1822 C CA . ALA A 1 230 ? 63.012 -36.306 37.657 1.00 74.94 230 ALA A CA 1
ATOM 1823 C C . ALA A 1 230 ? 64.272 -35.591 37.122 1.00 74.94 230 ALA A C 1
ATOM 1825 O O . ALA A 1 230 ? 65.296 -36.226 36.874 1.00 74.94 230 ALA A O 1
ATOM 1826 N N . LYS A 1 231 ? 64.229 -34.256 36.979 1.00 75.44 231 LYS A N 1
ATOM 1827 C CA . LYS A 1 231 ? 65.409 -33.441 36.634 1.00 75.44 231 LYS A CA 1
ATOM 1828 C 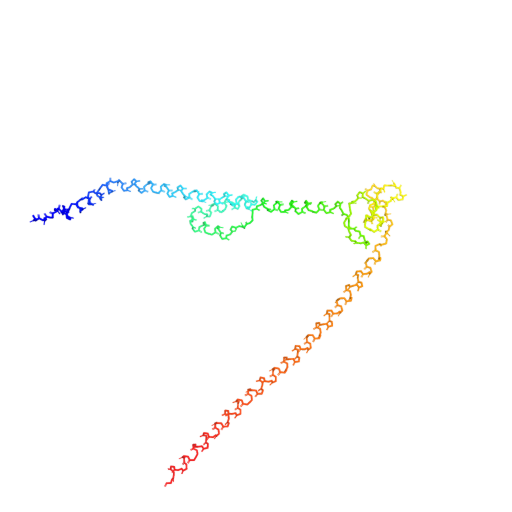C . LYS A 1 231 ? 66.470 -33.435 37.737 1.00 75.44 231 LYS A C 1
ATOM 1830 O O . LYS A 1 231 ? 67.657 -33.378 37.433 1.00 75.44 231 LYS A O 1
ATOM 1835 N N . ARG A 1 232 ? 66.061 -33.458 39.008 1.00 68.94 232 ARG A N 1
ATOM 1836 C CA . ARG A 1 232 ? 66.994 -33.513 40.144 1.00 68.94 232 ARG A CA 1
ATOM 1837 C C . ARG A 1 232 ? 67.660 -34.878 40.259 1.00 68.94 232 ARG A C 1
ATOM 1839 O O . ARG A 1 232 ? 68.840 -34.924 40.584 1.00 68.94 232 ARG A O 1
ATOM 1846 N N . ASP A 1 233 ? 66.935 -35.950 39.961 1.00 71.88 233 ASP A N 1
ATOM 1847 C CA . ASP A 1 233 ? 67.474 -37.311 40.015 1.00 71.88 233 ASP A CA 1
ATOM 1848 C C . ASP A 1 233 ? 68.476 -37.557 38.876 1.00 71.88 233 ASP A C 1
ATOM 1850 O O . ASP A 1 233 ? 69.604 -37.974 39.128 1.00 71.88 233 ASP A O 1
ATOM 1854 N N . SER A 1 234 ? 68.150 -37.129 37.652 1.00 65.62 234 SER A N 1
ATOM 1855 C CA . SER A 1 234 ? 69.089 -37.173 36.514 1.00 65.62 234 SER A CA 1
ATOM 1856 C C . SER A 1 234 ? 70.329 -36.280 36.704 1.00 65.62 234 SER A C 1
ATOM 1858 O O . SER A 1 234 ? 71.421 -36.627 36.259 1.00 65.62 234 SER A O 1
ATOM 1860 N N . ALA A 1 235 ? 70.215 -35.157 37.426 1.00 67.94 235 ALA A N 1
ATOM 1861 C CA . ALA A 1 235 ? 71.368 -34.326 37.793 1.00 67.94 235 ALA A CA 1
ATOM 1862 C C . ALA A 1 235 ? 72.261 -34.941 38.892 1.00 67.94 235 ALA A C 1
ATOM 1864 O O . ALA A 1 235 ? 73.423 -34.550 39.020 1.00 67.94 235 ALA A O 1
ATOM 1865 N N . LYS A 1 236 ? 71.737 -35.878 39.696 1.00 62.69 236 LYS A N 1
ATOM 1866 C CA . LYS A 1 236 ? 72.518 -36.626 40.694 1.00 62.69 236 LYS A CA 1
ATOM 1867 C C . LYS A 1 236 ? 73.274 -37.797 40.068 1.00 62.69 236 LYS A C 1
ATOM 1869 O O . LYS A 1 236 ? 74.392 -38.063 40.494 1.00 62.69 236 LYS A O 1
ATOM 1874 N N . GLU A 1 237 ? 72.708 -38.446 39.053 1.00 61.94 237 GLU A N 1
ATOM 1875 C CA . GLU A 1 237 ? 73.372 -39.537 38.323 1.00 61.94 237 GLU A CA 1
ATOM 1876 C C . GLU A 1 237 ? 74.560 -39.049 37.479 1.00 61.94 237 GLU A C 1
ATOM 1878 O O . GLU A 1 237 ? 75.568 -39.736 37.408 1.00 61.94 237 GLU A O 1
ATOM 1883 N N . ALA A 1 238 ? 74.508 -37.831 36.929 1.00 60.34 238 ALA A N 1
ATOM 1884 C CA . ALA A 1 238 ? 75.606 -37.250 36.144 1.00 60.34 238 ALA A CA 1
ATOM 1885 C C . ALA A 1 238 ? 76.818 -36.758 36.972 1.00 60.34 238 ALA A C 1
ATOM 1887 O O . ALA A 1 238 ? 77.793 -36.273 36.403 1.00 60.34 238 ALA A O 1
ATOM 1888 N N . LYS A 1 239 ? 76.751 -36.818 38.311 1.00 57.12 239 LYS A N 1
ATOM 1889 C CA . LYS A 1 239 ? 77.832 -36.410 39.232 1.00 57.12 239 LYS A CA 1
ATOM 1890 C C . LYS A 1 239 ? 78.588 -37.591 39.860 1.00 57.12 239 LYS A C 1
ATOM 1892 O O . LYS A 1 239 ? 79.424 -37.357 40.733 1.00 57.12 239 LYS A O 1
ATOM 1897 N N . LYS A 1 240 ? 78.276 -38.822 39.456 1.00 52.66 240 LYS A N 1
ATOM 1898 C CA . LYS A 1 240 ? 78.937 -40.058 39.886 1.00 52.66 240 LYS A CA 1
ATOM 1899 C C . LYS A 1 240 ? 79.794 -40.603 38.750 1.00 52.66 240 LYS A C 1
ATOM 1901 O O . LYS A 1 240 ? 80.855 -41.172 39.073 1.00 52.66 240 LYS A O 1
#